Protein AF-A0A956D6Z2-F1 (afdb_monomer_lite)

Structure (mmCIF, N/CA/C/O backbone):
data_AF-A0A956D6Z2-F1
#
_entry.id   AF-A0A956D6Z2-F1
#
loop_
_atom_site.group_PDB
_atom_site.id
_atom_site.type_symbol
_atom_site.label_atom_id
_atom_site.label_alt_id
_atom_site.label_comp_id
_atom_site.label_asym_id
_atom_site.label_entity_id
_atom_site.label_seq_id
_atom_site.pdbx_PDB_ins_code
_atom_site.Cartn_x
_atom_site.Cartn_y
_atom_site.Cartn_z
_atom_site.occupancy
_atom_site.B_iso_or_equiv
_atom_site.auth_seq_id
_atom_site.auth_comp_id
_atom_site.auth_asym_id
_atom_site.auth_atom_id
_atom_site.pdbx_PDB_model_num
ATOM 1 N N . MET A 1 1 ? 3.415 13.085 -0.247 1.00 44.84 1 MET A N 1
ATOM 2 C CA . MET A 1 1 ? 3.648 12.659 -1.651 1.00 44.84 1 MET A CA 1
ATOM 3 C C . MET A 1 1 ? 4.999 13.143 -2.211 1.00 44.84 1 MET A C 1
ATOM 5 O O . MET A 1 1 ? 5.696 12.353 -2.835 1.00 44.84 1 MET A O 1
ATOM 9 N N . HIS A 1 2 ? 5.436 14.379 -1.922 1.00 48.34 2 HIS A N 1
ATOM 10 C CA . HIS A 1 2 ? 6.654 14.988 -2.495 1.00 48.34 2 HIS A CA 1
ATOM 11 C C . HIS A 1 2 ? 8.002 14.312 -2.178 1.00 48.34 2 HIS A C 1
ATOM 13 O O . HIS A 1 2 ? 8.892 14.324 -3.023 1.00 48.34 2 HIS A O 1
ATOM 19 N N . HIS A 1 3 ? 8.179 13.680 -1.014 1.00 48.88 3 HIS A N 1
ATOM 20 C CA . HIS A 1 3 ? 9.486 13.106 -0.650 1.00 48.88 3 HIS A CA 1
ATOM 21 C C . HIS A 1 3 ? 9.868 11.857 -1.473 1.00 48.88 3 HIS A C 1
ATOM 23 O O . HIS A 1 3 ? 11.044 11.526 -1.600 1.00 48.88 3 HIS A O 1
ATOM 29 N N . ARG A 1 4 ? 8.868 11.175 -2.046 1.00 48.66 4 ARG A N 1
ATOM 30 C CA . ARG A 1 4 ? 9.009 9.880 -2.734 1.00 48.66 4 ARG A CA 1
ATOM 31 C C . ARG A 1 4 ? 9.360 10.057 -4.215 1.00 48.66 4 ARG A C 1
ATOM 33 O O . ARG A 1 4 ? 10.267 9.399 -4.709 1.00 48.66 4 ARG A O 1
ATOM 40 N N . LEU A 1 5 ? 8.726 11.032 -4.876 1.00 52.34 5 LEU A N 1
ATOM 41 C CA . LEU A 1 5 ? 9.107 11.508 -6.215 1.00 52.34 5 LEU A CA 1
ATOM 42 C C . LEU A 1 5 ? 10.533 12.062 -6.233 1.00 52.34 5 LEU A C 1
ATOM 44 O O . LEU A 1 5 ? 11.285 11.789 -7.163 1.00 52.34 5 LEU A O 1
ATOM 48 N N . ARG A 1 6 ? 10.929 12.763 -5.161 1.00 57.59 6 ARG A N 1
ATOM 49 C CA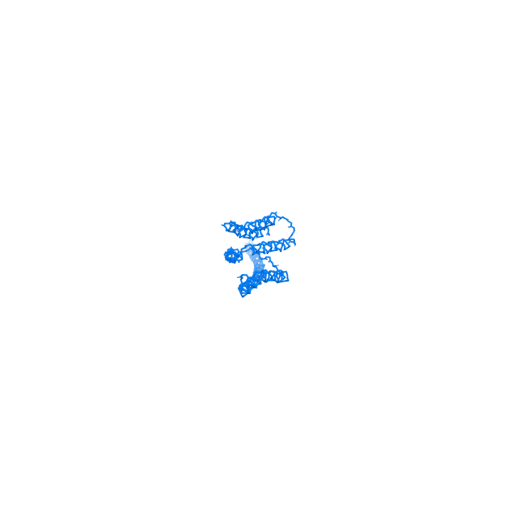 . ARG A 1 6 ? 12.301 13.248 -5.013 1.00 57.59 6 ARG A CA 1
ATOM 50 C C . ARG A 1 6 ? 13.313 12.110 -5.014 1.00 57.59 6 ARG A C 1
ATOM 52 O O . ARG A 1 6 ? 14.337 12.228 -5.659 1.00 57.59 6 ARG A O 1
ATOM 59 N N . LEU A 1 7 ? 13.035 10.998 -4.344 1.00 55.50 7 LEU A N 1
ATOM 60 C CA . LEU A 1 7 ? 14.019 9.924 -4.210 1.00 55.50 7 LEU A CA 1
ATOM 61 C C . LEU A 1 7 ? 14.237 9.158 -5.527 1.00 55.50 7 LEU A C 1
ATOM 63 O O . LEU A 1 7 ? 15.377 8.886 -5.887 1.00 55.50 7 LEU A O 1
ATOM 67 N N . VAL A 1 8 ? 13.166 8.905 -6.289 1.00 57.19 8 VAL A N 1
ATOM 68 C CA . VAL A 1 8 ? 13.264 8.320 -7.640 1.00 57.19 8 VAL A CA 1
ATOM 69 C C . VAL A 1 8 ? 14.003 9.265 -8.588 1.00 57.19 8 VAL A C 1
ATOM 71 O O . VAL A 1 8 ? 14.928 8.844 -9.281 1.00 57.19 8 VAL A O 1
ATOM 74 N N . ALA A 1 9 ? 13.658 10.552 -8.571 1.00 56.31 9 ALA A N 1
ATOM 75 C CA . ALA A 1 9 ? 14.330 11.535 -9.406 1.00 56.31 9 ALA A CA 1
ATOM 76 C C . ALA A 1 9 ? 15.811 11.708 -9.017 1.00 56.31 9 ALA A C 1
ATOM 78 O O . ALA A 1 9 ? 16.652 11.758 -9.905 1.00 56.31 9 ALA A O 1
ATOM 79 N N . TRP A 1 10 ? 16.160 11.668 -7.725 1.00 60.62 10 TRP A N 1
ATOM 80 C CA . TRP A 1 10 ? 17.554 11.644 -7.261 1.00 60.62 10 TRP A CA 1
ATOM 81 C C . TRP A 1 10 ? 18.314 10.419 -7.765 1.00 60.62 10 TRP A C 1
ATOM 83 O O . TRP A 1 10 ? 19.473 10.535 -8.143 1.00 60.62 10 TRP A O 1
ATOM 93 N N . THR A 1 11 ? 17.675 9.249 -7.807 1.00 59.09 11 THR A N 1
ATOM 94 C CA . THR A 1 11 ? 18.324 8.031 -8.310 1.00 59.09 11 THR A CA 1
ATOM 95 C C . THR A 1 11 ? 18.501 8.049 -9.827 1.00 59.09 11 THR A C 1
ATOM 97 O O . THR A 1 11 ? 19.537 7.605 -10.313 1.00 59.09 11 THR A O 1
ATOM 100 N N . MET A 1 12 ? 17.552 8.633 -10.570 1.00 57.59 12 MET A N 1
ATOM 101 C CA . MET A 1 12 ? 17.708 8.869 -12.008 1.00 57.59 12 MET A CA 1
ATOM 102 C C . MET A 1 12 ? 18.822 9.881 -12.277 1.00 57.59 12 MET A C 1
ATOM 104 O O . MET A 1 12 ? 19.711 9.580 -13.068 1.00 57.59 12 MET A O 1
ATOM 108 N N . VAL A 1 13 ? 18.829 11.012 -11.560 1.00 61.44 13 VAL A N 1
ATOM 109 C CA . VAL A 1 13 ? 19.888 12.033 -11.611 1.00 61.44 13 VAL A CA 1
ATOM 110 C C . VAL A 1 13 ? 21.248 11.418 -11.313 1.00 61.44 13 VAL A C 1
ATOM 112 O O . VAL A 1 13 ? 22.156 11.571 -12.113 1.00 61.44 13 VAL A O 1
ATOM 115 N N . ALA A 1 14 ? 21.391 10.664 -10.222 1.00 57.03 14 ALA A N 1
ATOM 116 C CA . ALA A 1 14 ? 22.660 10.038 -9.862 1.00 57.03 14 ALA A CA 1
ATOM 117 C C . ALA A 1 14 ? 23.144 9.054 -10.936 1.00 57.03 14 ALA A C 1
ATOM 119 O O . ALA A 1 14 ? 24.333 9.018 -11.242 1.00 57.03 14 ALA A O 1
ATOM 120 N N . SER A 1 15 ? 22.231 8.281 -11.536 1.00 55.09 15 SER A N 1
ATOM 121 C CA . SER A 1 15 ? 22.595 7.349 -12.603 1.00 55.09 15 SER A CA 1
ATOM 122 C C . SER A 1 15 ? 23.005 8.075 -13.887 1.00 55.09 15 SER A C 1
ATOM 124 O O . SER A 1 15 ? 24.016 7.719 -14.478 1.00 55.09 15 SER A O 1
ATOM 126 N N . LEU A 1 16 ? 22.294 9.146 -14.258 1.00 56.28 16 LEU A N 1
ATOM 127 C CA . LEU A 1 16 ? 22.587 9.944 -15.448 1.00 56.28 16 LEU A CA 1
ATOM 128 C C . LEU A 1 16 ? 23.869 10.766 -15.281 1.00 56.28 16 LEU A C 1
ATOM 130 O O . LEU A 1 16 ? 24.652 10.855 -16.220 1.00 56.28 16 LEU A O 1
ATOM 134 N N . SER A 1 17 ? 24.130 11.302 -14.086 1.00 57.03 17 SER A N 1
ATOM 135 C CA . SER A 1 17 ? 25.389 11.978 -13.755 1.00 57.03 17 SER A CA 1
ATOM 136 C C . SER A 1 17 ? 26.570 11.015 -13.815 1.00 57.03 17 SER A C 1
ATOM 138 O O . SER A 1 17 ? 27.627 11.374 -14.321 1.00 57.03 17 SER A O 1
ATOM 140 N N . PHE A 1 18 ? 26.398 9.779 -13.338 1.00 50.00 18 PHE A N 1
ATOM 141 C CA . PHE A 1 18 ? 27.435 8.755 -13.443 1.00 50.00 18 PHE A CA 1
ATOM 142 C C . PHE A 1 18 ? 27.718 8.392 -14.906 1.00 50.00 18 PHE A C 1
ATOM 144 O O . PHE A 1 18 ? 28.878 8.324 -15.305 1.00 50.00 18 PHE A O 1
ATOM 151 N N . THR A 1 19 ? 26.671 8.234 -15.724 1.00 56.53 19 THR A N 1
ATOM 152 C CA . THR A 1 19 ? 26.810 8.018 -17.170 1.00 56.53 19 THR A CA 1
ATOM 153 C C . THR A 1 19 ? 27.504 9.193 -17.860 1.00 56.53 19 THR A C 1
ATOM 155 O O . THR A 1 19 ? 28.376 8.960 -18.690 1.00 56.53 19 THR A O 1
ATOM 158 N N . ALA A 1 20 ? 27.196 10.436 -17.478 1.00 53.56 20 ALA A N 1
ATOM 159 C CA . ALA A 1 20 ? 27.839 11.631 -18.026 1.00 53.56 20 ALA A CA 1
ATOM 160 C C . ALA A 1 20 ? 29.345 11.676 -17.739 1.00 53.56 20 ALA A C 1
ATOM 162 O O . ALA A 1 20 ? 30.146 11.940 -18.635 1.00 53.56 20 ALA A O 1
ATOM 163 N N . VAL A 1 21 ? 29.734 11.389 -16.492 1.00 54.56 21 VAL A N 1
ATOM 164 C CA . VAL A 1 21 ? 31.142 11.362 -16.074 1.00 54.56 21 VAL A CA 1
ATOM 165 C C . VAL A 1 21 ? 31.890 10.239 -16.789 1.00 54.56 21 VAL A C 1
ATOM 167 O O . VAL A 1 21 ? 32.954 10.487 -17.354 1.00 54.56 21 VAL A O 1
ATOM 170 N N . ALA A 1 22 ? 31.315 9.036 -16.838 1.00 50.88 22 ALA A N 1
ATOM 171 C CA . ALA A 1 22 ? 31.911 7.906 -17.543 1.00 50.88 22 ALA A CA 1
ATOM 172 C C . ALA A 1 22 ? 32.111 8.213 -19.035 1.00 50.88 22 ALA A C 1
ATOM 174 O O . ALA A 1 22 ? 33.197 8.004 -19.565 1.00 50.88 22 ALA A O 1
ATOM 175 N N . ALA A 1 23 ? 31.118 8.810 -19.693 1.00 51.75 23 ALA A N 1
ATOM 176 C CA . ALA A 1 23 ? 31.228 9.148 -21.105 1.00 51.75 23 ALA A CA 1
ATOM 177 C C . ALA A 1 23 ? 32.265 10.260 -21.364 1.00 51.75 23 ALA A C 1
ATOM 179 O O . ALA A 1 23 ? 33.050 10.184 -22.308 1.00 51.75 23 ALA A O 1
ATOM 180 N N . SER A 1 24 ? 32.361 11.255 -20.473 1.00 58.09 24 SER A N 1
ATOM 181 C CA . SER A 1 24 ? 33.396 12.293 -20.573 1.00 58.09 24 SER A CA 1
ATOM 182 C C . SER A 1 24 ? 34.820 11.738 -20.449 1.00 58.09 24 SER A C 1
ATOM 184 O O . SER A 1 24 ? 35.726 12.237 -21.114 1.00 58.09 24 SER A O 1
ATOM 186 N N . SER A 1 25 ? 35.017 10.676 -19.657 1.00 50.59 25 SER A N 1
ATOM 187 C CA . SER A 1 25 ? 36.336 10.063 -19.470 1.00 50.59 25 SER A CA 1
ATOM 188 C C . SER A 1 25 ? 36.853 9.301 -20.691 1.00 50.59 25 SER A C 1
ATOM 190 O O . SER A 1 25 ? 38.056 9.075 -20.784 1.00 50.59 25 SER A O 1
ATOM 192 N N . VAL A 1 26 ? 35.979 8.975 -21.650 1.00 50.62 26 VAL A N 1
ATOM 193 C CA . VAL A 1 26 ? 36.344 8.286 -22.900 1.00 50.62 26 VAL A CA 1
ATOM 194 C C . VAL A 1 26 ? 36.320 9.234 -24.114 1.00 50.62 26 VAL A C 1
ATOM 196 O O . VAL A 1 26 ? 36.357 8.814 -25.265 1.00 50.62 26 VAL A O 1
ATOM 199 N N . GLY A 1 27 ? 36.277 10.553 -23.873 1.00 58.50 27 GLY A N 1
ATOM 200 C CA . GLY A 1 27 ? 36.306 11.574 -24.932 1.00 58.50 27 GLY A CA 1
ATOM 201 C C . GLY A 1 27 ? 34.968 11.788 -25.652 1.00 58.50 27 GLY A C 1
ATOM 202 O O . GLY A 1 27 ? 34.912 12.469 -26.675 1.00 58.50 27 GLY A O 1
ATOM 203 N N . ALA A 1 28 ? 33.873 11.253 -25.108 1.00 62.72 28 ALA A N 1
ATOM 204 C CA . ALA A 1 28 ? 32.529 11.288 -25.680 1.00 62.72 28 ALA A CA 1
ATOM 205 C C . ALA A 1 28 ? 31.785 12.601 -25.358 1.00 62.72 28 ALA A C 1
ATOM 207 O O . ALA A 1 28 ? 30.731 12.601 -24.713 1.00 62.72 28 ALA A O 1
ATOM 208 N N . TYR A 1 29 ? 32.356 13.752 -25.715 1.00 66.12 29 TYR A N 1
ATOM 209 C CA . TYR A 1 29 ? 31.921 15.046 -25.172 1.00 66.12 29 TYR A CA 1
ATOM 210 C C . TYR A 1 29 ? 30.463 15.423 -25.484 1.00 66.12 29 TYR A C 1
ATOM 212 O O . TYR A 1 29 ? 29.826 16.061 -24.638 1.00 66.12 29 TYR A O 1
ATOM 220 N N . ARG A 1 30 ? 29.884 15.028 -26.632 1.00 57.50 30 ARG A N 1
ATOM 221 C CA . ARG A 1 30 ? 28.472 15.359 -26.913 1.00 57.50 30 ARG A CA 1
ATOM 222 C C . ARG A 1 30 ? 27.524 14.449 -26.145 1.00 57.50 30 ARG A C 1
ATOM 224 O O . ARG A 1 30 ? 26.479 14.913 -25.694 1.00 57.50 30 ARG A O 1
ATOM 231 N N . THR A 1 31 ? 27.911 13.200 -25.908 1.00 59.31 31 THR A N 1
ATOM 232 C CA . THR A 1 31 ? 27.166 12.280 -25.035 1.00 59.31 31 THR A CA 1
ATOM 233 C C . THR A 1 31 ? 27.138 12.789 -23.590 1.00 59.31 31 THR A C 1
ATOM 235 O O . THR A 1 31 ? 26.065 12.868 -22.989 1.00 59.31 31 THR A O 1
ATOM 238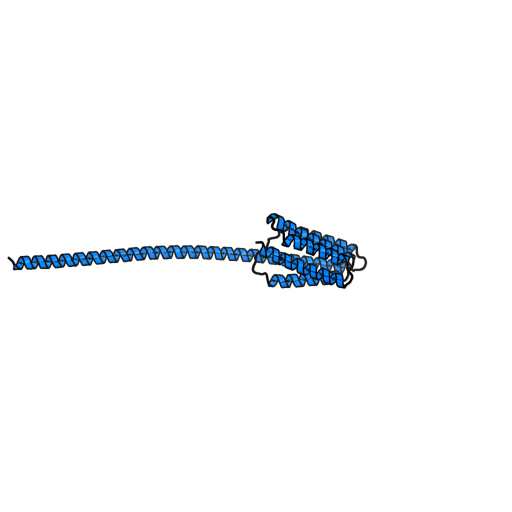 N N . ALA A 1 32 ? 28.281 13.268 -23.081 1.00 56.94 32 ALA A N 1
ATOM 239 C CA . ALA A 1 32 ? 28.404 13.866 -21.758 1.00 56.94 32 ALA A CA 1
ATOM 240 C C . ALA A 1 32 ? 27.518 15.116 -21.639 1.00 56.94 32 ALA A C 1
ATOM 242 O O . ALA A 1 32 ? 26.752 15.237 -20.679 1.00 56.94 32 ALA A O 1
ATOM 243 N N . ALA A 1 33 ? 27.531 15.992 -22.650 1.00 63.81 33 ALA A N 1
ATOM 244 C CA . ALA A 1 33 ? 26.664 17.168 -22.711 1.00 63.81 33 ALA A CA 1
ATOM 245 C C . ALA A 1 33 ? 25.168 16.798 -22.744 1.00 63.81 33 ALA A C 1
ATOM 247 O O . ALA A 1 33 ? 24.371 17.389 -22.015 1.00 63.81 33 ALA A O 1
ATOM 248 N N . ALA A 1 34 ? 24.776 15.783 -23.521 1.00 61.69 34 ALA A N 1
ATOM 249 C CA . ALA A 1 34 ? 23.388 15.330 -23.600 1.00 61.69 34 ALA A CA 1
ATOM 250 C C . ALA A 1 34 ? 22.900 14.718 -22.275 1.00 61.69 34 ALA A C 1
ATOM 252 O O . ALA A 1 34 ? 21.804 15.033 -21.805 1.00 61.69 34 ALA A O 1
ATOM 253 N N . THR A 1 35 ? 23.734 13.909 -21.617 1.00 61.47 35 THR A N 1
ATOM 254 C CA . THR A 1 35 ? 23.434 13.386 -20.276 1.00 61.47 35 THR A CA 1
ATOM 255 C C . THR A 1 35 ? 23.406 14.479 -19.209 1.00 61.47 35 THR A C 1
ATOM 257 O O . THR A 1 35 ? 22.526 14.450 -18.353 1.00 61.47 35 THR A O 1
ATOM 260 N N . ALA A 1 36 ? 24.277 15.491 -19.282 1.00 64.56 36 ALA A N 1
ATOM 261 C CA . ALA A 1 36 ? 24.241 16.643 -18.382 1.00 64.56 36 ALA A CA 1
ATOM 262 C C . ALA A 1 36 ? 22.949 17.461 -18.558 1.00 64.56 36 ALA A C 1
ATOM 264 O O . ALA A 1 36 ? 22.315 17.831 -17.570 1.00 64.56 36 ALA A O 1
ATOM 265 N N . CYS A 1 37 ? 22.488 17.665 -19.796 1.00 64.75 37 CYS A N 1
ATOM 266 C CA . CYS A 1 37 ? 21.191 18.285 -20.077 1.00 64.75 37 CYS A CA 1
ATOM 267 C C . CYS A 1 37 ? 20.018 17.456 -19.527 1.00 64.75 37 CYS A C 1
ATOM 269 O O . CYS A 1 37 ? 19.100 18.017 -18.927 1.00 64.75 37 CYS A O 1
ATOM 271 N N . ALA A 1 38 ? 20.060 16.126 -19.662 1.00 61.50 38 ALA A N 1
ATOM 272 C CA . ALA A 1 38 ? 19.053 15.235 -19.082 1.00 61.50 38 ALA A CA 1
ATOM 273 C C . ALA A 1 38 ? 19.051 15.284 -17.541 1.00 61.50 38 ALA A C 1
ATOM 275 O O . ALA A 1 38 ? 17.983 15.304 -16.928 1.00 61.50 38 ALA A O 1
ATOM 276 N N . VAL A 1 39 ? 20.226 15.375 -16.908 1.00 65.62 39 VAL A N 1
ATOM 277 C CA . VAL A 1 39 ? 20.370 15.589 -15.458 1.00 65.62 39 VAL A CA 1
ATOM 278 C C . VAL A 1 39 ? 19.775 16.930 -15.038 1.00 65.62 39 VAL A C 1
ATOM 280 O O . VAL A 1 39 ? 19.008 16.978 -14.079 1.00 65.62 39 VAL A O 1
ATOM 283 N N . LEU A 1 40 ? 20.074 18.014 -15.755 1.00 67.06 40 LEU A N 1
ATOM 284 C CA . LEU A 1 40 ? 19.534 19.341 -15.453 1.00 67.06 40 LEU A CA 1
ATOM 285 C C . LEU A 1 40 ? 18.004 19.369 -15.587 1.00 67.06 40 LEU A C 1
ATOM 287 O O . LEU A 1 40 ? 17.327 19.880 -14.696 1.00 67.06 40 LEU A O 1
ATOM 291 N N . ALA A 1 41 ? 17.447 18.740 -16.625 1.00 63.78 41 ALA A N 1
ATOM 292 C CA . ALA A 1 41 ? 16.001 18.575 -16.791 1.00 63.78 41 ALA A CA 1
ATOM 293 C C . ALA A 1 41 ? 15.368 17.695 -15.693 1.00 63.78 41 ALA A C 1
ATOM 295 O O . ALA A 1 41 ? 14.242 17.928 -15.255 1.00 63.78 41 ALA A O 1
ATOM 296 N N . ALA A 1 42 ? 16.092 16.694 -15.195 1.00 62.19 42 ALA A N 1
ATOM 297 C CA . ALA A 1 42 ? 15.641 15.891 -14.065 1.00 62.19 42 ALA A CA 1
ATOM 298 C C . ALA A 1 42 ? 15.668 16.682 -12.742 1.00 62.19 42 ALA A C 1
ATOM 300 O O . ALA A 1 42 ? 14.757 16.563 -11.916 1.00 62.19 42 ALA A O 1
ATOM 301 N N . CYS A 1 43 ? 16.671 17.545 -12.563 1.00 67.44 43 CYS A N 1
ATOM 302 C CA . CYS A 1 43 ? 16.798 18.457 -11.429 1.00 67.44 43 CYS A CA 1
ATOM 303 C C . CYS A 1 43 ? 15.705 19.538 -11.415 1.00 67.44 43 CYS A C 1
ATOM 305 O O . CYS A 1 43 ? 15.193 19.861 -10.342 1.00 67.44 43 CYS A O 1
ATOM 307 N N . THR A 1 44 ? 15.265 20.054 -12.569 1.00 69.38 44 THR A N 1
ATOM 308 C CA . THR A 1 44 ? 14.116 20.980 -12.607 1.00 69.38 44 THR A CA 1
ATOM 309 C C . THR A 1 44 ? 12.828 20.284 -12.159 1.00 69.38 44 THR A C 1
ATOM 311 O O . THR A 1 44 ? 12.066 20.854 -11.375 1.00 69.38 44 THR A O 1
ATOM 314 N N . GLY A 1 45 ? 12.635 19.012 -12.526 1.00 61.91 45 GLY A N 1
ATOM 315 C CA . GLY A 1 45 ? 11.534 18.180 -12.026 1.00 61.91 45 GLY A CA 1
ATOM 316 C C . GLY A 1 45 ? 11.576 17.912 -10.511 1.00 61.91 45 GLY A C 1
ATOM 317 O O . GLY A 1 45 ? 10.527 17.811 -9.875 1.00 61.91 45 GLY A O 1
ATOM 318 N N . LEU A 1 46 ? 12.768 17.848 -9.908 1.00 60.94 46 LEU A N 1
ATOM 319 C CA . LEU A 1 46 ? 12.979 17.686 -8.457 1.00 60.94 46 LEU A CA 1
ATOM 320 C C . LEU A 1 46 ? 12.568 18.915 -7.632 1.00 60.94 46 LEU A C 1
ATOM 322 O O . LEU A 1 46 ? 12.129 18.783 -6.479 1.00 60.94 46 LEU A O 1
ATOM 326 N N . VAL A 1 47 ? 12.734 20.101 -8.216 1.00 69.88 47 VAL A N 1
ATOM 327 C CA . VAL A 1 47 ? 12.412 21.395 -7.595 1.00 69.88 47 VAL A CA 1
ATOM 328 C C . VAL A 1 47 ? 10.949 21.788 -7.852 1.00 69.88 47 VAL A C 1
ATOM 330 O O . VAL A 1 47 ? 10.365 22.549 -7.078 1.00 69.88 47 VAL A O 1
ATOM 333 N N . TRP A 1 48 ? 10.316 21.209 -8.876 1.00 66.06 48 TRP A N 1
ATOM 334 C CA . TRP A 1 48 ? 8.947 21.516 -9.284 1.00 66.06 48 TRP A CA 1
ATOM 335 C C . TRP A 1 48 ? 7.893 21.138 -8.218 1.00 66.06 48 TRP A C 1
ATOM 337 O O . TRP A 1 48 ? 7.777 19.988 -7.792 1.00 66.06 48 TRP A O 1
ATOM 347 N N . ARG A 1 49 ? 7.068 22.116 -7.809 1.00 70.25 49 ARG A N 1
ATOM 348 C CA . ARG A 1 49 ? 5.965 21.974 -6.825 1.00 70.25 49 ARG A CA 1
ATOM 349 C C . ARG A 1 49 ? 4.554 22.012 -7.443 1.00 70.25 49 ARG A C 1
ATOM 351 O O . ARG A 1 49 ? 3.582 22.269 -6.744 1.00 70.25 49 ARG A O 1
ATOM 358 N N . GLY A 1 50 ? 4.420 21.798 -8.748 1.00 68.19 50 GLY A N 1
ATOM 359 C CA . GLY A 1 50 ? 3.123 21.844 -9.433 1.00 68.19 50 GLY A CA 1
ATOM 360 C C . GLY A 1 50 ? 2.195 20.637 -9.186 1.00 68.19 50 GLY A C 1
ATOM 361 O O . GLY A 1 50 ? 2.579 19.667 -8.529 1.00 68.19 50 GLY A O 1
ATOM 362 N N . PRO A 1 51 ? 0.962 20.689 -9.730 1.00 68.75 51 PRO A N 1
ATOM 363 C CA . PRO A 1 51 ? -0.105 19.724 -9.455 1.00 68.75 51 PRO A CA 1
ATOM 364 C C . PRO A 1 51 ? 0.212 18.294 -9.948 1.00 68.75 51 PRO A C 1
ATOM 366 O O . PRO A 1 51 ? 0.864 18.127 -10.984 1.00 68.75 51 PRO A O 1
ATOM 369 N N . PRO A 1 52 ? -0.295 17.247 -9.260 1.00 58.19 52 PRO A N 1
ATOM 370 C CA . PRO A 1 52 ? 0.086 15.843 -9.470 1.00 58.19 52 PRO A CA 1
ATOM 371 C C . PRO A 1 52 ? -0.208 15.304 -10.879 1.00 58.19 52 PRO A C 1
ATOM 373 O O . PRO A 1 52 ? 0.518 14.432 -11.351 1.00 58.19 52 PRO A O 1
ATOM 376 N N . GLY A 1 53 ? -1.193 15.860 -11.594 1.00 58.19 53 GLY A N 1
ATOM 377 C CA . GLY A 1 53 ? -1.486 15.480 -12.984 1.00 58.19 53 GLY A CA 1
ATOM 378 C C . GLY A 1 53 ? -0.348 15.785 -13.969 1.00 58.19 53 GLY A C 1
ATOM 379 O O . GLY A 1 53 ? -0.201 15.097 -14.974 1.00 58.19 53 GLY A O 1
ATOM 380 N N . ARG A 1 54 ? 0.521 16.761 -13.664 1.00 64.75 54 ARG A N 1
ATOM 381 C CA . ARG A 1 54 ? 1.683 17.104 -14.507 1.00 64.75 54 ARG A CA 1
ATOM 382 C C . ARG A 1 54 ? 2.932 16.277 -14.185 1.00 64.75 54 ARG A C 1
ATOM 384 O O . ARG A 1 54 ? 3.879 16.298 -14.968 1.00 64.75 54 ARG A O 1
ATOM 391 N N . ALA A 1 55 ? 2.928 15.515 -13.086 1.00 57.78 55 ALA A N 1
ATOM 392 C CA . ALA A 1 55 ? 4.055 14.668 -12.697 1.00 57.78 55 ALA A CA 1
ATOM 393 C C . ALA A 1 55 ? 4.263 13.504 -13.679 1.00 57.78 55 ALA A C 1
ATOM 395 O O . ALA A 1 55 ? 5.399 13.184 -14.013 1.00 57.78 55 ALA A O 1
ATOM 396 N N . ALA A 1 56 ? 3.179 12.921 -14.202 1.00 56.47 56 ALA A N 1
ATOM 397 C CA . ALA A 1 56 ? 3.258 11.891 -15.237 1.00 56.47 56 ALA A CA 1
ATOM 398 C C . ALA A 1 56 ? 3.880 12.436 -16.535 1.00 56.47 56 ALA A C 1
ATOM 400 O O . ALA A 1 56 ? 4.764 11.801 -17.104 1.00 56.47 56 ALA A O 1
ATOM 401 N N . ALA A 1 57 ? 3.485 13.645 -16.950 1.00 61.50 57 ALA A N 1
ATOM 402 C CA . ALA A 1 57 ? 4.066 14.321 -18.109 1.00 61.50 57 ALA A CA 1
ATOM 403 C C . ALA A 1 57 ? 5.554 14.650 -17.900 1.00 61.50 57 ALA A C 1
ATOM 405 O O . ALA A 1 57 ? 6.351 14.479 -18.815 1.00 61.50 57 ALA A O 1
ATOM 406 N N . HIS A 1 58 ? 5.949 15.053 -16.687 1.00 61.66 58 HIS A N 1
ATOM 407 C CA . HIS A 1 58 ? 7.357 15.283 -16.350 1.00 61.66 58 HIS A CA 1
ATOM 408 C C . HIS A 1 58 ? 8.180 13.998 -16.391 1.00 61.66 58 HIS A C 1
ATOM 410 O O . HIS A 1 58 ? 9.261 14.003 -16.962 1.00 61.66 58 HIS A O 1
ATOM 416 N N . VAL A 1 59 ? 7.673 12.892 -15.839 1.00 60.81 59 VAL A N 1
ATOM 417 C CA . VAL A 1 59 ? 8.353 11.589 -15.908 1.00 60.81 59 VAL A CA 1
ATOM 418 C C . VAL A 1 59 ? 8.477 11.119 -17.359 1.00 60.81 59 VAL A C 1
ATOM 420 O O . VAL A 1 59 ? 9.541 10.649 -17.749 1.00 60.81 59 VAL A O 1
ATOM 423 N N . ALA A 1 60 ? 7.436 11.296 -18.177 1.00 60.34 60 ALA A N 1
ATOM 424 C CA . ALA A 1 60 ? 7.486 10.987 -19.606 1.00 60.34 60 ALA A CA 1
ATOM 425 C C . ALA A 1 60 ? 8.517 11.851 -20.354 1.00 60.34 60 ALA A C 1
ATOM 427 O O . ALA A 1 60 ? 9.294 11.324 -21.147 1.00 60.34 60 ALA A O 1
ATOM 428 N N . PHE A 1 61 ? 8.580 13.152 -20.058 1.00 66.12 61 PHE A N 1
ATOM 429 C CA . PHE A 1 61 ? 9.583 14.060 -20.618 1.00 66.12 61 PHE A CA 1
ATOM 430 C C . PHE A 1 61 ? 11.009 13.666 -20.211 1.00 66.12 61 PHE A C 1
ATOM 432 O O . PHE A 1 61 ? 11.911 13.664 -21.040 1.00 66.12 61 PHE A O 1
ATOM 439 N N . LEU A 1 62 ? 11.204 13.262 -18.955 1.00 61.75 62 LEU A N 1
ATOM 440 C CA . LEU A 1 62 ? 12.478 12.763 -18.435 1.00 61.75 62 LEU A CA 1
ATOM 441 C C . LEU A 1 62 ? 12.928 11.510 -19.196 1.00 61.75 62 LEU A C 1
ATOM 443 O O . LEU A 1 62 ? 14.076 11.420 -19.610 1.00 61.75 62 LEU A O 1
ATOM 447 N N . TRP A 1 63 ? 12.012 10.574 -19.450 1.00 62.38 63 TRP A N 1
ATOM 448 C CA . TRP A 1 63 ? 12.290 9.390 -20.266 1.00 62.38 63 TRP A CA 1
ATOM 449 C C . TRP A 1 63 ? 12.605 9.727 -21.725 1.00 62.38 63 TRP A C 1
ATOM 451 O O . TRP A 1 63 ? 13.520 9.132 -22.288 1.00 62.38 63 TRP A O 1
ATOM 461 N N . LEU A 1 64 ? 11.910 10.700 -22.322 1.00 61.53 64 LEU A N 1
ATOM 462 C CA . LEU A 1 64 ? 12.226 11.204 -23.663 1.00 61.53 64 LEU A CA 1
ATOM 463 C C . LEU A 1 64 ? 13.608 11.865 -23.716 1.00 61.53 64 LEU A C 1
ATOM 465 O O . LEU A 1 64 ? 14.355 11.630 -24.660 1.00 61.53 64 LEU A O 1
ATOM 469 N N . ALA A 1 65 ? 13.977 12.639 -22.694 1.00 60.62 65 ALA A N 1
ATOM 470 C CA . ALA A 1 65 ? 15.293 13.262 -22.590 1.00 60.62 65 ALA A CA 1
ATOM 471 C C . ALA A 1 65 ? 16.408 12.216 -22.442 1.00 60.62 65 ALA A C 1
ATOM 473 O O . ALA A 1 65 ? 17.446 12.330 -23.088 1.00 60.62 65 ALA A O 1
ATOM 474 N N . VAL A 1 66 ? 16.178 11.164 -21.647 1.00 62.91 66 VAL A N 1
ATOM 475 C CA . VAL A 1 66 ? 17.103 10.026 -21.535 1.00 62.91 66 VAL A CA 1
ATOM 476 C C . VAL A 1 66 ? 17.212 9.282 -22.864 1.00 62.91 66 VAL A C 1
ATOM 478 O O . VAL A 1 66 ? 18.322 9.014 -23.309 1.00 62.91 66 VAL A O 1
ATOM 481 N N . ALA A 1 67 ? 16.096 8.995 -23.536 1.00 60.22 67 ALA A N 1
ATOM 482 C CA . ALA A 1 67 ? 16.111 8.355 -24.849 1.00 60.22 67 ALA A CA 1
ATOM 483 C C . ALA A 1 67 ? 16.877 9.198 -25.883 1.00 60.22 67 ALA A C 1
ATOM 485 O O . ALA A 1 67 ? 17.729 8.668 -26.589 1.00 60.22 67 ALA A O 1
ATOM 486 N N . GLY A 1 68 ? 16.645 10.514 -25.917 1.00 62.88 68 GLY A N 1
ATOM 487 C CA . GLY A 1 68 ? 17.369 11.441 -26.787 1.00 62.88 68 GLY A CA 1
ATOM 488 C C . GLY A 1 68 ? 18.869 11.483 -26.490 1.00 62.88 68 GLY A C 1
ATOM 489 O O . GLY A 1 68 ? 19.675 11.397 -27.412 1.00 62.88 68 GLY A O 1
ATOM 490 N N . ALA A 1 69 ? 19.257 11.529 -25.212 1.00 59.78 69 ALA A N 1
ATOM 491 C CA . ALA A 1 69 ? 20.663 11.477 -24.815 1.00 59.78 69 ALA A CA 1
ATOM 492 C C . ALA A 1 69 ? 21.337 10.170 -25.248 1.00 59.78 69 ALA A C 1
ATOM 494 O O . ALA A 1 69 ? 22.497 10.179 -25.648 1.00 59.78 69 ALA A O 1
ATOM 495 N N . VAL A 1 70 ? 20.602 9.059 -25.226 1.00 56.31 70 VAL A N 1
ATOM 496 C CA . VAL A 1 70 ? 21.124 7.769 -25.672 1.00 56.31 70 VAL A CA 1
ATOM 497 C C . VAL A 1 70 ? 21.237 7.686 -27.196 1.00 56.31 70 VAL A C 1
ATOM 499 O O . VAL A 1 70 ? 22.229 7.157 -27.686 1.00 56.31 70 VAL A O 1
ATOM 502 N N . VAL A 1 71 ? 20.292 8.253 -27.951 1.00 59.62 71 VAL A N 1
ATOM 503 C CA . VAL A 1 71 ? 20.401 8.357 -29.419 1.00 59.62 71 VAL A CA 1
ATOM 504 C C . VAL A 1 71 ? 21.635 9.174 -29.812 1.00 59.62 71 VAL A C 1
ATOM 506 O O . VAL A 1 71 ? 22.393 8.759 -30.684 1.00 59.62 71 VAL A O 1
ATOM 509 N N . VAL A 1 72 ? 21.883 10.294 -29.123 1.00 59.38 72 VAL A N 1
ATOM 510 C CA . VAL A 1 72 ? 23.098 11.102 -29.322 1.00 59.38 72 VAL A CA 1
ATOM 511 C C . VAL A 1 72 ? 24.351 10.311 -28.939 1.00 59.38 72 VAL A C 1
ATOM 513 O O . VAL A 1 72 ? 25.346 10.369 -29.655 1.00 59.38 72 VAL A O 1
ATOM 516 N N . ALA A 1 73 ? 24.301 9.539 -27.847 1.00 54.78 73 ALA A N 1
ATOM 517 C CA . ALA A 1 73 ? 25.440 8.753 -27.383 1.00 54.78 73 ALA A CA 1
ATOM 518 C C . ALA A 1 73 ? 25.837 7.615 -28.321 1.00 54.78 73 ALA A C 1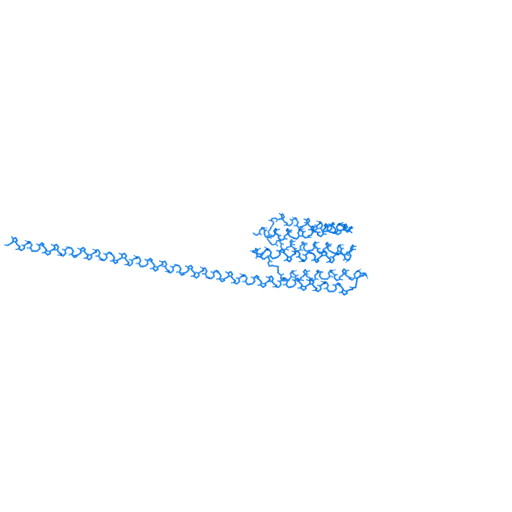
ATOM 520 O O . ALA A 1 73 ? 27.020 7.377 -28.564 1.00 54.78 73 ALA A O 1
ATOM 521 N N . PHE A 1 74 ? 24.834 6.953 -28.883 1.00 56.88 74 PHE A N 1
ATOM 522 C CA . PHE A 1 74 ? 25.014 5.872 -29.835 1.00 56.88 74 PHE A CA 1
ATOM 523 C C . PHE A 1 74 ? 25.699 6.336 -31.128 1.00 56.88 74 PHE A C 1
ATOM 525 O O . PHE A 1 74 ? 26.458 5.581 -31.727 1.00 56.88 74 PHE A O 1
ATOM 532 N N . TRP A 1 75 ? 25.469 7.588 -31.535 1.00 61.28 75 TRP A N 1
ATOM 533 C CA . TRP A 1 75 ? 26.050 8.144 -32.757 1.00 61.28 75 TRP A CA 1
ATOM 534 C C . TRP A 1 75 ? 27.545 8.472 -32.633 1.00 61.28 75 TRP A C 1
ATOM 536 O O . TRP A 1 75 ? 28.230 8.547 -33.648 1.00 61.28 75 TRP A O 1
ATOM 546 N N . GLU A 1 76 ? 28.063 8.642 -31.411 1.00 60.53 76 GLU A N 1
ATOM 547 C CA . GLU A 1 76 ? 29.484 8.939 -31.182 1.00 60.53 76 GLU A CA 1
ATOM 548 C C . GLU A 1 76 ? 30.320 7.704 -30.834 1.00 60.53 76 GLU A C 1
ATOM 550 O O . GLU A 1 76 ? 31.434 7.583 -31.336 1.00 60.53 76 GLU A O 1
ATOM 555 N N . LEU A 1 77 ? 29.810 6.787 -30.000 1.00 59.00 77 LEU A N 1
ATOM 556 C CA . LEU A 1 77 ? 30.560 5.621 -29.505 1.00 59.00 77 LEU A CA 1
ATOM 557 C C . LEU A 1 77 ? 29.664 4.368 -29.424 1.00 59.00 77 LEU A C 1
ATOM 559 O O . LEU A 1 77 ? 29.137 4.042 -28.354 1.00 59.00 77 LEU A O 1
ATOM 563 N N . PRO A 1 78 ? 29.500 3.625 -30.535 1.00 58.12 78 PRO A N 1
ATOM 564 C CA . PRO A 1 78 ? 28.574 2.490 -30.607 1.00 58.12 78 PRO A CA 1
ATOM 565 C C . PRO A 1 78 ? 28.951 1.315 -29.687 1.00 58.12 78 PRO A C 1
ATOM 567 O O . PRO A 1 78 ? 28.067 0.591 -29.231 1.00 58.12 78 PRO A O 1
ATOM 570 N N . ASN A 1 79 ? 30.236 1.146 -29.350 1.00 54.44 79 ASN A N 1
ATOM 571 C CA . ASN A 1 79 ? 30.709 -0.007 -28.571 1.00 54.44 79 ASN A CA 1
ATOM 572 C C . ASN A 1 79 ? 30.634 0.183 -27.043 1.00 54.44 79 ASN A C 1
ATOM 574 O O . ASN A 1 79 ? 30.489 -0.800 -26.323 1.00 54.44 79 ASN A O 1
ATOM 578 N N . GLU A 1 80 ? 30.668 1.416 -26.528 1.00 54.06 80 GLU A N 1
ATOM 579 C CA . GLU A 1 80 ? 30.708 1.678 -25.074 1.00 54.06 80 GLU A CA 1
ATOM 580 C C . GLU A 1 80 ? 29.343 2.032 -24.464 1.00 54.06 80 GLU A C 1
ATOM 582 O O . GLU A 1 80 ? 29.114 1.875 -23.260 1.00 54.06 80 GLU A O 1
ATOM 587 N N . ALA A 1 81 ? 28.384 2.442 -25.299 1.00 51.31 81 ALA A N 1
ATOM 588 C CA . ALA A 1 81 ? 27.026 2.776 -24.871 1.00 51.31 81 ALA A CA 1
ATOM 589 C C . ALA A 1 81 ? 26.293 1.588 -24.209 1.00 51.31 81 ALA A C 1
ATOM 591 O O . ALA A 1 81 ? 25.425 1.781 -23.350 1.00 51.31 81 ALA A O 1
ATOM 592 N N . CYS A 1 82 ? 26.660 0.354 -24.570 1.00 50.72 82 CYS A N 1
ATOM 593 C CA . CYS A 1 82 ? 26.056 -0.867 -24.037 1.00 50.72 82 CYS A CA 1
ATOM 594 C C . CYS A 1 82 ? 26.427 -1.121 -22.561 1.00 50.72 82 CYS A C 1
ATOM 596 O O . CYS A 1 82 ? 25.569 -1.518 -21.762 1.00 50.72 82 CYS A O 1
ATOM 598 N N . ASP A 1 83 ? 27.671 -0.832 -22.166 1.00 50.09 83 ASP A N 1
ATOM 599 C CA . ASP A 1 83 ? 28.162 -1.066 -20.802 1.00 50.09 83 ASP A CA 1
ATOM 600 C C . ASP A 1 83 ? 27.625 -0.036 -19.803 1.00 50.09 83 ASP A C 1
ATOM 602 O O . ASP A 1 83 ? 27.230 -0.386 -18.681 1.00 50.09 83 ASP A O 1
ATOM 606 N N . ALA A 1 84 ? 27.498 1.221 -20.236 1.00 51.47 84 ALA A N 1
ATOM 607 C CA . ALA A 1 84 ? 26.874 2.279 -19.448 1.00 51.47 84 ALA A CA 1
ATOM 608 C C . ALA A 1 84 ? 25.404 1.957 -19.113 1.00 51.47 84 ALA A C 1
ATOM 610 O O . ALA A 1 84 ? 24.961 2.130 -17.971 1.00 51.47 84 ALA A O 1
ATOM 611 N N . TRP A 1 85 ? 24.660 1.403 -20.076 1.00 52.06 85 TRP A N 1
ATOM 612 C CA . TRP A 1 85 ? 23.268 0.982 -19.887 1.00 52.06 85 TRP A CA 1
ATOM 613 C C . TRP A 1 85 ? 23.128 -0.208 -18.931 1.00 52.06 85 TRP A C 1
ATOM 615 O O . TRP A 1 85 ? 22.257 -0.223 -18.054 1.00 52.06 85 TRP A O 1
ATOM 625 N N . MET A 1 86 ? 24.020 -1.194 -19.043 1.00 47.72 86 MET A N 1
ATOM 626 C CA . MET A 1 86 ? 24.063 -2.343 -18.135 1.00 47.72 86 MET A CA 1
ATOM 627 C C . MET A 1 86 ? 24.389 -1.929 -16.691 1.00 47.72 86 MET A C 1
ATOM 629 O O . MET A 1 86 ? 23.862 -2.525 -15.745 1.00 47.72 86 MET A O 1
ATOM 633 N N . GLY A 1 87 ? 25.208 -0.891 -16.494 1.00 50.41 87 GLY A N 1
ATOM 634 C CA . GLY A 1 87 ? 25.458 -0.284 -15.182 1.00 50.41 87 GLY A CA 1
ATOM 635 C C . GLY A 1 87 ? 24.213 0.378 -14.580 1.00 50.41 87 GLY A C 1
ATOM 636 O O . GLY A 1 87 ? 23.927 0.210 -13.389 1.00 50.41 87 GLY A O 1
ATOM 637 N N . LEU A 1 88 ? 23.424 1.052 -15.418 1.00 48.12 88 LEU A N 1
ATOM 638 C CA . LEU A 1 88 ? 22.188 1.745 -15.046 1.00 48.12 88 LEU A CA 1
ATOM 639 C C . LEU A 1 88 ? 21.077 0.762 -14.633 1.00 48.12 88 LEU A C 1
ATOM 641 O O . LEU A 1 88 ? 20.400 0.952 -13.621 1.00 48.12 88 LEU A O 1
ATOM 645 N N . LEU A 1 89 ? 20.960 -0.369 -15.332 1.00 46.53 89 LEU A N 1
ATOM 646 C CA . LEU A 1 89 ? 20.034 -1.443 -14.954 1.00 46.53 89 LEU A CA 1
ATOM 647 C C . LEU A 1 89 ? 20.444 -2.133 -13.640 1.00 46.53 89 LEU A C 1
ATOM 649 O O . LEU A 1 89 ? 19.588 -2.459 -12.809 1.00 46.53 89 LEU A O 1
ATOM 653 N N . ARG A 1 90 ? 21.751 -2.320 -13.400 1.00 49.78 90 ARG A N 1
ATOM 654 C CA . ARG A 1 90 ? 22.269 -2.892 -12.141 1.00 49.78 90 ARG A CA 1
ATOM 655 C C . ARG A 1 90 ? 22.045 -1.965 -10.941 1.00 49.78 90 ARG A C 1
ATOM 657 O O . ARG A 1 90 ? 21.727 -2.456 -9.853 1.00 49.78 90 ARG A O 1
ATOM 664 N N . SER A 1 91 ? 22.179 -0.650 -11.115 1.00 46.06 91 SER A N 1
ATOM 665 C CA . SER A 1 91 ? 21.949 0.333 -10.048 1.00 46.06 91 SER A CA 1
ATOM 666 C C . SER A 1 91 ? 20.457 0.513 -9.749 1.00 46.06 91 SER A C 1
ATOM 668 O O . SER A 1 91 ? 20.072 0.486 -8.578 1.00 46.06 91 SER A O 1
ATOM 670 N N . ALA A 1 92 ? 19.598 0.532 -10.775 1.00 45.94 92 ALA A N 1
ATOM 671 C CA . ALA A 1 92 ? 18.143 0.526 -10.613 1.00 45.94 92 ALA A CA 1
ATOM 672 C C . ALA A 1 92 ? 17.652 -0.702 -9.817 1.00 45.94 92 ALA A C 1
ATOM 674 O O . ALA A 1 92 ? 16.810 -0.577 -8.923 1.00 45.94 92 ALA A O 1
ATOM 675 N N . ARG A 1 93 ? 18.245 -1.884 -10.052 1.00 46.97 93 ARG A N 1
ATOM 676 C CA . ARG A 1 93 ? 17.930 -3.119 -9.309 1.00 46.97 93 ARG A CA 1
ATOM 677 C C . ARG A 1 93 ? 18.368 -3.064 -7.836 1.00 46.97 93 ARG A C 1
ATOM 679 O O . ARG A 1 93 ? 17.658 -3.584 -6.976 1.00 46.97 93 ARG A O 1
ATOM 686 N N . ARG A 1 94 ? 19.497 -2.409 -7.522 1.00 49.06 94 ARG A N 1
ATOM 687 C CA . ARG A 1 94 ? 19.987 -2.210 -6.138 1.00 49.06 94 ARG A CA 1
ATOM 688 C C . ARG A 1 94 ? 19.197 -1.158 -5.364 1.00 49.06 94 ARG A C 1
ATOM 690 O O . ARG A 1 94 ? 18.982 -1.312 -4.167 1.00 49.06 94 ARG A O 1
ATOM 697 N N . VAL A 1 95 ? 18.751 -0.098 -6.026 1.00 43.72 95 VAL A N 1
ATOM 698 C CA . VAL A 1 95 ? 17.948 0.958 -5.395 1.00 43.72 95 VAL A CA 1
ATOM 699 C C . VAL A 1 95 ? 16.524 0.468 -5.119 1.00 43.72 95 VAL A C 1
ATOM 701 O O . VAL A 1 95 ? 15.978 0.743 -4.046 1.00 43.72 95 VAL A O 1
ATOM 704 N N . GLY A 1 96 ? 15.954 -0.333 -6.027 1.00 43.16 96 GLY A N 1
ATOM 705 C CA . GLY A 1 96 ? 14.625 -0.928 -5.865 1.00 43.16 96 GLY A CA 1
ATOM 706 C C . GLY A 1 96 ? 14.499 -1.899 -4.683 1.00 43.16 96 GLY A C 1
ATOM 707 O O . GLY A 1 96 ? 13.406 -2.066 -4.146 1.00 43.16 96 GLY A O 1
ATOM 708 N N . SER A 1 97 ? 15.597 -2.506 -4.210 1.00 46.81 97 SER A N 1
ATOM 709 C CA . SER A 1 97 ? 15.556 -3.360 -3.013 1.00 46.81 97 SER A CA 1
ATOM 710 C C . SER A 1 97 ? 15.490 -2.559 -1.705 1.00 46.81 97 SER A C 1
ATOM 712 O O . SER A 1 97 ? 14.902 -3.042 -0.738 1.00 46.81 97 SER A O 1
ATOM 714 N N . ARG A 1 98 ? 16.014 -1.321 -1.686 1.00 46.31 98 ARG A N 1
ATOM 715 C CA . ARG A 1 98 ? 16.039 -0.431 -0.508 1.00 46.31 98 ARG A CA 1
ATOM 716 C C . ARG A 1 98 ? 14.792 0.444 -0.344 1.00 46.31 98 ARG A C 1
ATOM 718 O O . ARG A 1 98 ? 14.543 0.934 0.749 1.00 46.31 98 ARG A O 1
ATOM 725 N N . THR A 1 99 ? 13.984 0.623 -1.388 1.00 47.25 99 THR A N 1
ATOM 726 C CA . THR A 1 99 ? 12.825 1.546 -1.405 1.00 47.25 99 THR A CA 1
ATOM 727 C C . THR A 1 99 ? 11.455 0.857 -1.307 1.00 47.25 99 THR A C 1
ATOM 729 O O . THR A 1 99 ? 10.432 1.432 -1.673 1.00 47.25 99 THR A O 1
ATOM 732 N N . ARG A 1 100 ? 11.396 -0.363 -0.749 1.00 46.66 100 ARG A N 1
ATOM 733 C CA . ARG A 1 100 ? 10.174 -1.195 -0.630 1.00 46.66 100 ARG A CA 1
ATOM 734 C C . ARG A 1 100 ? 8.987 -0.569 0.121 1.00 46.66 100 ARG A C 1
ATOM 736 O O . ARG A 1 100 ? 7.878 -1.080 0.001 1.00 46.66 100 ARG A O 1
ATOM 743 N N . ALA A 1 101 ? 9.171 0.514 0.875 1.00 43.12 101 ALA A N 1
ATOM 744 C CA . ALA A 1 101 ? 8.148 0.985 1.811 1.00 43.12 101 ALA A CA 1
ATOM 745 C C . ALA A 1 101 ? 7.191 2.073 1.279 1.00 43.12 101 ALA A C 1
ATOM 747 O O . ALA A 1 101 ? 6.182 2.353 1.927 1.00 43.12 101 ALA A O 1
ATOM 748 N N . THR A 1 102 ? 7.448 2.739 0.145 1.00 42.91 102 THR A N 1
ATOM 749 C CA . THR A 1 102 ? 6.832 4.067 -0.056 1.00 42.91 102 THR A CA 1
ATOM 750 C C . THR A 1 102 ? 6.312 4.373 -1.475 1.00 42.91 102 THR A C 1
ATOM 752 O O . THR A 1 102 ? 6.890 5.136 -2.233 1.00 42.91 102 THR A O 1
ATOM 755 N N . SER A 1 103 ? 5.105 3.845 -1.743 1.00 43.56 103 SER A N 1
ATOM 756 C CA . SER A 1 103 ? 4.091 4.150 -2.790 1.00 43.56 103 SER A CA 1
ATOM 757 C C . SER A 1 103 ? 4.510 4.220 -4.262 1.00 43.56 103 SER A C 1
ATOM 759 O O . SER A 1 103 ? 5.123 5.183 -4.718 1.00 43.56 103 SER A O 1
ATOM 761 N N . MET A 1 104 ? 3.972 3.259 -5.009 1.00 45.84 104 MET A N 1
ATOM 762 C CA . MET A 1 104 ? 3.959 3.160 -6.463 1.00 45.84 104 MET A CA 1
ATOM 763 C C . MET A 1 104 ? 3.030 4.191 -7.109 1.00 45.84 104 MET A C 1
ATOM 765 O O . MET A 1 104 ? 1.824 4.190 -6.869 1.00 45.84 104 MET A O 1
ATOM 769 N N . VAL A 1 105 ? 3.597 5.036 -7.968 1.00 48.22 105 VAL A N 1
ATOM 770 C CA . VAL A 1 105 ? 2.852 5.730 -9.022 1.00 48.22 105 VAL A CA 1
ATOM 771 C C . VAL A 1 105 ? 2.467 4.663 -10.046 1.00 48.22 105 VAL A C 1
ATOM 773 O O . VAL A 1 105 ? 3.342 4.045 -10.649 1.00 48.22 105 VAL A O 1
ATOM 776 N N . GLN A 1 106 ? 1.173 4.385 -10.194 1.00 52.97 106 GLN A N 1
ATOM 777 C CA . GLN A 1 106 ? 0.688 3.486 -11.237 1.00 52.97 106 GLN A CA 1
ATOM 778 C C . GLN A 1 106 ? 0.809 4.208 -12.580 1.00 52.97 106 GLN A C 1
ATOM 780 O O . GLN A 1 106 ? 0.019 5.093 -12.889 1.00 52.97 106 GLN A O 1
ATOM 785 N N . LEU A 1 107 ? 1.825 3.857 -13.366 1.00 53.41 107 LEU A N 1
ATOM 786 C CA . LEU A 1 107 ? 1.852 4.210 -14.780 1.00 53.41 107 LEU A CA 1
ATOM 787 C C . LEU A 1 107 ? 0.766 3.391 -15.485 1.00 53.41 107 LEU A C 1
ATOM 789 O O . LEU A 1 107 ? 0.712 2.162 -15.348 1.00 53.41 107 LEU A O 1
ATOM 793 N N . ASP A 1 108 ? -0.113 4.074 -16.214 1.00 63.69 108 ASP A N 1
ATOM 794 C CA . ASP A 1 108 ? -1.094 3.405 -17.058 1.00 63.69 108 ASP A CA 1
ATOM 795 C C . ASP A 1 108 ? -0.390 2.510 -18.087 1.00 63.69 108 ASP A C 1
ATOM 797 O O . ASP A 1 108 ? 0.706 2.811 -18.567 1.00 63.69 108 ASP A O 1
ATOM 801 N N . LEU A 1 109 ? -1.027 1.391 -18.444 1.00 73.56 109 LEU A N 1
ATOM 802 C CA . LEU A 1 109 ? -0.436 0.420 -19.377 1.00 73.56 109 LEU A CA 1
ATOM 803 C C . LEU A 1 109 ? -0.168 1.052 -20.749 1.00 73.56 109 LEU A C 1
ATOM 805 O O . LEU A 1 109 ? 0.832 0.738 -21.383 1.00 73.56 109 LEU A O 1
ATOM 809 N N . ARG A 1 110 ? -1.058 1.948 -21.190 1.00 71.56 110 ARG A N 1
ATOM 810 C CA . ARG A 1 110 ? -0.999 2.603 -22.502 1.00 71.56 110 ARG A CA 1
ATOM 811 C C . ARG A 1 110 ? 0.253 3.478 -22.682 1.00 71.56 110 ARG A C 1
ATOM 813 O O . ARG A 1 110 ? 0.998 3.205 -23.618 1.00 71.56 110 ARG A O 1
ATOM 820 N N . PRO A 1 111 ? 0.545 4.471 -21.816 1.00 69.88 111 PRO A N 1
ATOM 821 C CA . PRO A 1 111 ? 1.760 5.274 -21.941 1.00 69.88 111 PRO A CA 1
ATOM 822 C C . PRO A 1 111 ? 3.029 4.445 -21.731 1.00 69.88 111 PRO A C 1
ATOM 824 O O . PRO A 1 111 ? 4.015 4.688 -22.414 1.00 69.88 111 PRO A O 1
ATOM 827 N N . PHE A 1 112 ? 3.010 3.433 -20.853 1.00 71.81 112 PHE A N 1
ATOM 828 C CA . PHE A 1 112 ? 4.156 2.535 -20.701 1.00 71.81 112 PHE A CA 1
ATOM 829 C C . PHE A 1 112 ? 4.438 1.755 -21.993 1.00 71.81 112 PHE A C 1
ATOM 831 O O . PHE A 1 112 ? 5.564 1.770 -22.483 1.00 71.81 112 PHE A O 1
ATOM 838 N N . ALA A 1 113 ? 3.414 1.132 -22.581 1.00 72.38 113 ALA A N 1
ATOM 839 C CA . ALA A 1 113 ? 3.542 0.405 -23.841 1.00 72.38 113 ALA A CA 1
ATOM 840 C C . ALA A 1 113 ? 3.985 1.323 -24.990 1.00 72.38 113 ALA A C 1
ATOM 842 O O . ALA A 1 113 ? 4.842 0.930 -25.775 1.00 72.38 113 ALA A O 1
ATOM 843 N N . ALA A 1 114 ? 3.464 2.553 -25.052 1.00 69.56 114 ALA A N 1
ATOM 844 C CA . ALA A 1 114 ? 3.885 3.547 -26.037 1.00 69.56 114 ALA A CA 1
ATOM 845 C C . ALA A 1 114 ? 5.369 3.917 -25.880 1.00 69.56 114 ALA A C 1
ATOM 847 O O . ALA A 1 114 ? 6.100 3.907 -26.866 1.00 69.56 114 ALA A O 1
ATOM 848 N N . CYS A 1 115 ? 5.843 4.173 -24.655 1.00 68.88 115 CYS A N 1
ATOM 849 C CA . CYS A 1 115 ? 7.258 4.455 -24.399 1.00 68.88 115 CYS A CA 1
ATOM 850 C C . CYS A 1 115 ? 8.160 3.268 -24.756 1.00 68.88 115 CYS A C 1
ATOM 852 O O . CYS A 1 115 ? 9.219 3.469 -25.343 1.00 68.88 115 CYS A O 1
ATOM 854 N N . MET A 1 116 ? 7.739 2.041 -24.437 1.00 73.94 116 MET A N 1
ATOM 855 C CA . MET A 1 116 ? 8.487 0.837 -24.801 1.00 73.94 116 MET A CA 1
ATOM 856 C C . MET A 1 116 ? 8.552 0.662 -26.322 1.00 73.94 116 MET A C 1
ATOM 858 O O . MET A 1 116 ? 9.634 0.450 -26.857 1.00 73.94 116 MET A O 1
ATOM 862 N N . ALA A 1 117 ? 7.427 0.816 -27.026 1.00 73.19 117 ALA A N 1
ATOM 863 C CA . ALA A 1 117 ? 7.374 0.697 -28.480 1.00 73.19 117 ALA A CA 1
ATOM 864 C C . ALA A 1 117 ? 8.227 1.769 -29.176 1.00 73.19 117 ALA A C 1
ATOM 866 O O . ALA A 1 117 ? 9.019 1.441 -30.057 1.00 73.19 117 ALA A O 1
ATOM 867 N N . LEU A 1 118 ? 8.116 3.032 -28.748 1.00 70.69 118 LEU A N 1
ATOM 868 C CA . LEU A 1 118 ? 8.904 4.140 -29.295 1.00 70.69 118 LEU A CA 1
ATOM 869 C C . LEU A 1 118 ? 10.397 3.980 -28.993 1.00 70.69 118 LEU A C 1
ATOM 871 O O . LEU A 1 118 ? 11.220 4.196 -29.878 1.00 70.69 118 LEU A O 1
ATOM 875 N N . GLY A 1 119 ? 10.750 3.559 -27.775 1.00 69.50 119 GLY A N 1
ATOM 876 C CA . GLY A 1 119 ? 12.135 3.301 -27.384 1.00 69.50 119 GLY A CA 1
ATOM 877 C C . GLY A 1 119 ? 12.764 2.165 -28.191 1.00 69.50 119 GLY A C 1
ATOM 878 O O . GLY A 1 119 ? 13.864 2.322 -28.713 1.00 69.50 119 GLY A O 1
ATOM 879 N N . SER A 1 120 ? 12.050 1.048 -28.361 1.00 71.94 120 SER A N 1
ATOM 880 C CA . SER A 1 120 ? 12.506 -0.070 -29.194 1.00 71.94 120 SER A CA 1
ATOM 881 C C . SER A 1 120 ? 12.619 0.315 -30.670 1.00 71.94 120 SER A C 1
ATOM 883 O O . SER A 1 120 ? 13.605 -0.040 -31.308 1.00 71.94 120 SER A O 1
ATOM 885 N N . ALA A 1 121 ? 11.656 1.068 -31.212 1.00 70.06 121 ALA A N 1
ATOM 886 C CA . ALA A 1 121 ? 11.695 1.530 -32.600 1.00 70.06 121 ALA A CA 1
ATOM 887 C C . ALA A 1 121 ? 12.876 2.478 -32.857 1.00 70.06 121 ALA A C 1
ATOM 889 O O . ALA A 1 121 ? 13.605 2.293 -33.830 1.00 70.06 121 ALA A O 1
ATOM 890 N N . ALA A 1 122 ? 13.110 3.442 -31.960 1.00 68.75 122 ALA A N 1
ATOM 891 C CA . ALA A 1 122 ? 14.258 4.343 -32.039 1.00 68.75 122 ALA A CA 1
ATOM 892 C C . ALA A 1 122 ? 15.588 3.575 -31.974 1.00 68.75 122 ALA A C 1
ATOM 894 O O . ALA A 1 122 ? 16.509 3.876 -32.728 1.00 68.75 122 ALA A O 1
ATOM 895 N N . TRP A 1 123 ? 15.671 2.544 -31.128 1.00 71.06 123 TRP A N 1
ATOM 896 C CA . TRP A 1 123 ? 16.864 1.704 -31.016 1.00 71.06 123 TRP A CA 1
ATOM 897 C C . TRP A 1 123 ? 17.141 0.884 -32.275 1.00 71.06 123 TRP A C 1
ATOM 899 O O . TRP A 1 123 ? 18.279 0.797 -32.726 1.00 71.06 123 TRP A O 1
ATOM 909 N N . MET A 1 124 ? 16.098 0.296 -32.863 1.00 71.88 124 MET A N 1
ATOM 910 C CA . MET A 1 124 ? 16.217 -0.459 -34.111 1.00 71.88 124 MET A CA 1
ATOM 911 C C . MET A 1 124 ? 16.621 0.449 -35.276 1.00 71.88 124 MET A C 1
ATOM 913 O O . MET A 1 124 ? 17.465 0.063 -36.080 1.00 71.88 124 MET A O 1
ATOM 917 N N . ALA A 1 125 ? 16.071 1.667 -35.342 1.00 71.25 125 ALA A N 1
ATOM 918 C CA . ALA A 1 125 ? 16.462 2.662 -36.338 1.00 71.25 125 ALA A CA 1
ATOM 919 C C . ALA A 1 125 ? 17.931 3.087 -36.178 1.00 71.25 125 ALA A C 1
ATOM 921 O O . ALA A 1 125 ? 18.643 3.206 -37.172 1.00 71.25 125 ALA A O 1
ATOM 922 N N . ALA A 1 126 ? 18.400 3.255 -34.937 1.00 67.81 126 ALA A N 1
ATOM 923 C CA . ALA A 1 126 ? 19.797 3.563 -34.650 1.00 67.81 126 ALA A CA 1
ATOM 924 C C . ALA A 1 126 ? 20.728 2.416 -35.078 1.00 67.81 126 ALA A C 1
ATOM 926 O O . ALA A 1 126 ? 21.696 2.655 -35.793 1.00 67.81 126 ALA A O 1
ATOM 927 N N . GLY A 1 127 ? 20.392 1.170 -34.727 1.00 66.94 127 GLY A N 1
ATOM 928 C CA . GLY A 1 127 ? 21.169 -0.007 -35.125 1.00 66.94 127 GLY A CA 1
ATOM 929 C C . GLY A 1 127 ? 21.232 -0.216 -36.643 1.00 66.94 127 GLY A C 1
ATOM 930 O O . GLY A 1 127 ? 22.270 -0.616 -37.158 1.00 66.94 127 GLY A O 1
ATOM 931 N N . ALA A 1 128 ? 20.155 0.099 -37.372 1.00 73.38 128 ALA A N 1
ATOM 932 C CA . ALA A 1 128 ? 20.132 0.031 -38.835 1.00 73.38 128 ALA A CA 1
ATOM 933 C C . ALA A 1 128 ? 21.022 1.092 -39.508 1.00 73.38 128 ALA A C 1
ATOM 935 O O . ALA A 1 128 ? 21.460 0.890 -40.636 1.00 73.38 128 ALA A O 1
ATOM 936 N N . ALA A 1 129 ? 21.287 2.210 -38.827 1.00 73.69 129 ALA A N 1
ATOM 937 C CA . ALA A 1 129 ? 22.152 3.275 -39.327 1.00 73.69 129 ALA A CA 1
ATOM 938 C C . ALA A 1 129 ? 23.650 3.011 -39.079 1.00 73.69 129 ALA A C 1
ATOM 940 O O . ALA A 1 129 ? 24.492 3.682 -39.670 1.00 73.69 129 ALA A O 1
ATOM 941 N N . THR A 1 130 ? 23.999 2.058 -38.210 1.00 72.06 130 THR A N 1
ATOM 942 C CA . THR A 1 130 ? 25.392 1.690 -37.920 1.00 72.06 130 THR A CA 1
ATOM 943 C C . THR A 1 130 ? 25.836 0.480 -38.737 1.00 72.06 130 THR A C 1
ATOM 945 O O . THR A 1 130 ? 25.415 -0.639 -38.466 1.00 72.06 130 THR A O 1
ATOM 948 N N . GLU A 1 131 ? 26.746 0.685 -39.692 1.00 76.31 131 GLU A N 1
ATOM 949 C CA . GLU A 1 131 ? 27.284 -0.388 -40.552 1.00 76.31 131 GLU A CA 1
ATOM 950 C C . GLU A 1 131 ? 28.251 -1.342 -39.829 1.00 76.31 131 GLU A C 1
ATOM 952 O O . GLU A 1 131 ? 28.531 -2.440 -40.303 1.00 76.31 131 GLU A O 1
ATOM 957 N N . THR A 1 132 ? 28.779 -0.938 -38.674 1.00 71.75 132 THR A N 1
ATOM 958 C CA . THR A 1 132 ? 29.903 -1.613 -38.011 1.00 71.75 132 THR A CA 1
ATOM 959 C C . THR A 1 132 ? 29.501 -2.756 -37.082 1.00 71.75 132 THR A C 1
ATOM 961 O O . THR A 1 132 ? 30.343 -3.591 -36.752 1.00 71.75 132 THR A O 1
ATOM 964 N N . THR A 1 133 ? 28.236 -2.824 -36.659 1.00 64.56 133 THR A N 1
ATOM 965 C CA . THR A 1 133 ? 27.788 -3.773 -35.629 1.00 64.56 133 THR A CA 1
ATOM 966 C C . THR A 1 133 ? 26.808 -4.789 -36.224 1.00 64.56 133 THR A C 1
ATOM 968 O O . THR A 1 133 ? 25.864 -4.392 -36.908 1.00 64.56 133 THR A O 1
ATOM 971 N N . PRO A 1 134 ? 26.953 -6.103 -35.961 1.00 79.44 134 PRO A N 1
ATOM 972 C CA . PRO A 1 134 ? 26.006 -7.095 -36.459 1.00 79.44 134 PRO A CA 1
ATOM 973 C C . PRO A 1 134 ? 24.599 -6.824 -35.911 1.00 79.44 134 PRO A C 1
ATOM 975 O O . PRO A 1 134 ? 24.404 -6.770 -34.695 1.00 79.44 134 PRO A O 1
ATOM 978 N N . TRP A 1 135 ? 23.601 -6.728 -36.794 1.00 78.00 135 TRP A N 1
ATOM 979 C CA . TRP A 1 135 ? 22.195 -6.450 -36.448 1.00 78.00 135 TRP A CA 1
ATOM 980 C C . TRP A 1 135 ? 21.629 -7.370 -35.346 1.00 78.00 135 TRP A C 1
ATOM 982 O O . TRP A 1 135 ? 20.778 -6.960 -34.554 1.00 78.00 135 TRP A O 1
ATOM 992 N N . LEU A 1 136 ? 22.146 -8.600 -35.252 1.00 71.44 136 LEU A N 1
ATOM 993 C CA . LEU A 1 136 ? 21.832 -9.583 -34.213 1.00 71.44 136 LEU A CA 1
ATOM 994 C C . LEU A 1 136 ? 22.079 -9.054 -32.790 1.00 71.44 136 LEU A C 1
ATOM 996 O O . LEU A 1 136 ? 21.270 -9.308 -31.899 1.00 71.44 136 LEU A O 1
ATOM 1000 N N . VAL A 1 137 ? 23.149 -8.285 -32.565 1.00 69.25 137 VAL A N 1
ATOM 1001 C CA . VAL A 1 137 ? 23.477 -7.729 -31.239 1.00 69.25 137 VAL A CA 1
ATOM 1002 C C . VAL A 1 137 ? 22.436 -6.683 -30.819 1.00 69.25 137 VAL A C 1
ATOM 1004 O O . VAL A 1 137 ? 21.974 -6.675 -29.673 1.00 69.25 137 VAL A O 1
ATOM 1007 N N . HIS A 1 138 ? 21.982 -5.847 -31.756 1.00 68.94 138 HIS A N 1
ATOM 1008 C CA . HIS A 1 138 ? 20.911 -4.877 -31.506 1.00 68.94 138 HIS A CA 1
ATOM 1009 C C . HIS A 1 138 ? 19.571 -5.563 -31.230 1.00 68.94 138 HIS A C 1
ATOM 1011 O O . HIS A 1 138 ? 18.879 -5.201 -30.280 1.00 68.94 138 HIS A O 1
ATOM 1017 N N . ALA A 1 139 ? 19.233 -6.612 -31.982 1.00 69.25 139 ALA A N 1
ATOM 1018 C CA . ALA A 1 139 ? 18.014 -7.377 -31.736 1.00 69.25 139 ALA A CA 1
ATOM 1019 C C . ALA A 1 139 ? 18.010 -8.015 -30.333 1.00 69.25 139 ALA A C 1
ATOM 1021 O O . ALA A 1 139 ? 17.035 -7.882 -29.591 1.00 69.25 139 ALA A O 1
ATOM 1022 N N . ILE A 1 140 ? 19.117 -8.647 -29.922 1.00 63.97 140 ILE A N 1
ATOM 1023 C CA . ILE A 1 140 ? 19.235 -9.296 -28.604 1.00 63.97 140 ILE A CA 1
ATOM 1024 C C . ILE A 1 140 ? 19.128 -8.274 -27.463 1.00 63.97 140 ILE A C 1
ATOM 1026 O O . ILE A 1 140 ? 18.457 -8.533 -26.459 1.00 63.97 140 ILE A O 1
ATOM 1030 N N . THR A 1 141 ? 19.755 -7.104 -27.603 1.00 69.25 141 THR A N 1
ATOM 1031 C CA . THR A 1 141 ? 19.710 -6.045 -26.579 1.00 69.25 141 THR A CA 1
ATOM 1032 C C . THR A 1 141 ? 18.316 -5.429 -26.446 1.00 69.25 141 THR A C 1
ATOM 1034 O O . THR A 1 141 ? 17.831 -5.259 -25.323 1.00 69.25 141 THR A O 1
ATOM 1037 N N . VAL A 1 142 ? 17.612 -5.187 -27.557 1.00 73.38 142 VAL A N 1
ATOM 1038 C CA . VAL A 1 142 ? 16.213 -4.720 -27.540 1.00 73.38 142 VAL A CA 1
ATOM 1039 C C . VAL A 1 142 ? 15.302 -5.753 -26.887 1.00 73.38 142 VAL A C 1
ATOM 1041 O O . VAL A 1 142 ? 14.531 -5.412 -25.995 1.00 73.38 142 VAL A O 1
ATOM 1044 N N . VAL A 1 143 ? 15.418 -7.029 -27.259 1.00 69.81 143 VAL A N 1
ATOM 1045 C CA . VAL A 1 143 ? 14.595 -8.094 -26.665 1.00 69.81 143 VAL A CA 1
ATOM 1046 C C . VAL A 1 143 ? 14.864 -8.224 -25.163 1.00 69.81 143 VAL A C 1
ATOM 1048 O O . VAL A 1 143 ? 13.924 -8.305 -24.373 1.00 69.81 143 VAL A O 1
ATOM 1051 N N . SER A 1 144 ? 16.131 -8.177 -24.743 1.00 55.69 144 SER A N 1
ATOM 1052 C CA . SER A 1 144 ? 16.516 -8.295 -23.330 1.00 55.69 144 SER A CA 1
ATOM 1053 C C . SER A 1 144 ? 16.013 -7.119 -22.487 1.00 55.69 144 SER A C 1
ATOM 1055 O O . SER A 1 144 ? 15.506 -7.313 -21.379 1.00 55.69 144 SER A O 1
ATOM 1057 N N . THR A 1 145 ? 16.108 -5.894 -23.012 1.00 71.19 145 THR A N 1
ATOM 1058 C CA . THR A 1 145 ? 15.602 -4.690 -22.332 1.00 71.19 145 THR A CA 1
ATOM 1059 C C . THR A 1 145 ? 14.077 -4.678 -22.274 1.00 71.19 145 THR A C 1
ATOM 1061 O O . THR A 1 145 ? 13.516 -4.394 -21.213 1.00 71.19 145 THR A O 1
ATOM 1064 N N . LEU A 1 146 ? 13.397 -5.079 -23.354 1.00 72.12 146 LEU A N 1
ATOM 1065 C CA . LEU A 1 146 ? 11.941 -5.211 -23.402 1.00 72.12 146 LEU A CA 1
ATOM 1066 C C . LEU A 1 146 ? 11.438 -6.265 -22.405 1.00 72.12 146 LEU A C 1
ATOM 1068 O O . LEU A 1 146 ? 10.492 -6.010 -21.654 1.00 72.12 146 LEU A O 1
ATOM 1072 N N . ALA A 1 147 ? 12.097 -7.425 -22.344 1.00 61.12 147 ALA A N 1
ATOM 1073 C CA . ALA A 1 147 ? 11.771 -8.489 -21.401 1.00 61.12 147 ALA A CA 1
ATOM 1074 C C . ALA A 1 147 ? 11.943 -8.022 -19.949 1.00 61.12 147 ALA A C 1
ATOM 1076 O O . ALA A 1 147 ? 11.041 -8.203 -19.128 1.00 61.12 147 ALA A O 1
ATOM 1077 N N . LEU A 1 148 ? 13.054 -7.350 -19.627 1.00 65.62 148 LEU A N 1
ATOM 1078 C CA . LEU A 1 148 ? 13.312 -6.849 -18.277 1.00 65.62 148 LEU A CA 1
ATOM 1079 C C . LEU A 1 148 ? 12.334 -5.735 -17.870 1.00 65.62 148 LEU A C 1
ATOM 1081 O O . LEU A 1 148 ? 11.830 -5.730 -16.743 1.00 65.62 148 LEU A O 1
ATOM 1085 N N . ALA A 1 149 ? 12.017 -4.816 -18.782 1.00 71.81 149 ALA A N 1
ATOM 1086 C CA . ALA A 1 149 ? 11.021 -3.773 -18.556 1.00 71.81 149 ALA A CA 1
ATOM 1087 C C . ALA A 1 149 ? 9.621 -4.370 -18.332 1.00 71.81 149 ALA A C 1
ATOM 1089 O O . ALA A 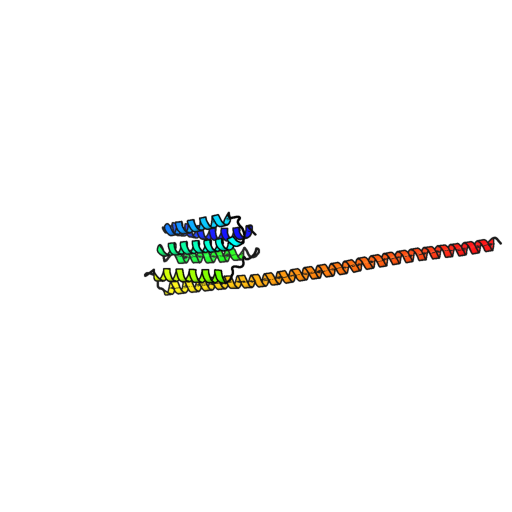1 149 ? 8.902 -3.970 -17.417 1.00 71.81 149 ALA A O 1
ATOM 1090 N N . THR A 1 150 ? 9.255 -5.395 -19.102 1.00 73.00 150 THR A N 1
ATOM 1091 C CA . THR A 1 150 ? 7.967 -6.085 -18.953 1.00 73.00 150 THR A CA 1
ATOM 1092 C C . THR A 1 150 ? 7.894 -6.848 -17.631 1.00 73.00 150 THR A C 1
ATOM 1094 O O . THR A 1 150 ? 6.898 -6.747 -16.910 1.00 73.00 150 THR A O 1
ATOM 1097 N N . LEU A 1 151 ? 8.954 -7.567 -17.252 1.00 63.12 151 LEU A N 1
ATOM 1098 C CA . LEU A 1 151 ? 9.027 -8.285 -15.976 1.00 63.12 151 LEU A CA 1
ATOM 1099 C C . LEU A 1 151 ? 8.953 -7.331 -14.779 1.00 63.12 151 LEU A C 1
ATOM 1101 O O . LEU A 1 151 ? 8.226 -7.585 -13.819 1.00 63.12 151 LEU A O 1
ATOM 1105 N N . THR A 1 152 ? 9.663 -6.204 -14.833 1.00 70.69 152 THR A N 1
ATOM 1106 C CA . THR A 1 152 ? 9.628 -5.207 -13.752 1.00 70.69 152 THR A CA 1
ATOM 1107 C C . THR A 1 152 ? 8.258 -4.540 -13.648 1.00 70.69 152 THR A C 1
ATOM 1109 O O . THR A 1 152 ? 7.726 -4.426 -12.543 1.00 70.69 152 THR A O 1
ATOM 1112 N N . PHE A 1 153 ? 7.631 -4.187 -14.773 1.00 75.12 153 PHE A N 1
ATOM 1113 C CA . PHE A 1 153 ? 6.290 -3.599 -14.796 1.00 75.12 153 PHE A CA 1
ATOM 1114 C C . PHE A 1 153 ? 5.205 -4.568 -14.297 1.00 75.12 153 PHE A C 1
ATOM 1116 O O . PHE A 1 153 ? 4.362 -4.207 -13.469 1.00 75.12 153 PHE A O 1
ATOM 1123 N N . THR A 1 154 ? 5.231 -5.823 -14.752 1.00 72.56 154 THR A N 1
ATOM 1124 C CA . THR A 1 154 ? 4.275 -6.855 -14.312 1.00 72.56 154 THR A CA 1
ATOM 1125 C C . THR A 1 154 ? 4.465 -7.209 -12.838 1.00 72.56 154 THR A C 1
ATOM 1127 O O . THR A 1 154 ? 3.477 -7.270 -12.099 1.00 72.56 154 THR A O 1
ATOM 1130 N N . GLY A 1 155 ? 5.715 -7.341 -12.380 1.00 71.12 155 GLY A N 1
ATOM 1131 C CA . GLY A 1 155 ? 6.056 -7.546 -10.973 1.00 71.12 155 GLY A CA 1
ATOM 1132 C C . GLY A 1 155 ? 5.568 -6.402 -10.085 1.00 71.12 155 GLY A C 1
ATOM 1133 O O . GLY A 1 155 ? 4.910 -6.643 -9.070 1.00 71.12 155 GLY A O 1
ATOM 1134 N N . GLN A 1 156 ? 5.785 -5.150 -10.502 1.00 75.31 156 GLN A N 1
ATOM 1135 C CA . GLN A 1 156 ? 5.262 -3.980 -9.796 1.00 75.31 156 GLN A CA 1
ATOM 1136 C C . GLN A 1 156 ? 3.732 -4.005 -9.709 1.00 75.31 156 GLN A C 1
ATOM 1138 O O . GLN A 1 156 ? 3.178 -3.836 -8.622 1.00 75.31 156 GLN A O 1
ATOM 1143 N N . ARG A 1 157 ? 3.028 -4.283 -10.814 1.00 76.25 157 ARG A N 1
ATOM 1144 C CA . ARG A 1 157 ? 1.558 -4.384 -10.817 1.00 76.25 157 ARG A CA 1
ATOM 1145 C C . ARG A 1 157 ? 1.030 -5.504 -9.928 1.00 76.25 157 ARG A C 1
ATOM 1147 O O . ARG A 1 157 ? -0.016 -5.338 -9.300 1.00 76.25 157 ARG A O 1
ATOM 1154 N N . HIS A 1 158 ? 1.692 -6.657 -9.904 1.00 74.62 158 HIS A N 1
ATOM 1155 C CA . HIS A 1 158 ? 1.307 -7.752 -9.020 1.00 74.62 158 HIS A CA 1
ATOM 1156 C C . HIS A 1 158 ? 1.467 -7.344 -7.552 1.00 74.62 158 HIS A C 1
ATOM 1158 O O . HIS A 1 158 ? 0.520 -7.460 -6.778 1.00 74.62 158 HIS A O 1
ATOM 1164 N N . TYR A 1 159 ? 2.611 -6.756 -7.202 1.00 75.00 159 TYR A N 1
ATOM 1165 C CA . TYR A 1 159 ? 2.876 -6.280 -5.849 1.00 75.00 159 TYR A CA 1
ATOM 1166 C C . TYR A 1 159 ? 1.866 -5.220 -5.380 1.00 75.00 159 TYR A C 1
ATOM 1168 O O . TYR A 1 159 ? 1.359 -5.333 -4.267 1.00 75.00 159 TYR A O 1
ATOM 1176 N N . VAL A 1 160 ? 1.493 -4.241 -6.224 1.00 77.62 160 VAL A N 1
ATOM 1177 C CA . VAL A 1 160 ? 0.440 -3.266 -5.861 1.00 77.62 160 VAL A CA 1
ATOM 1178 C C . VAL A 1 160 ? -0.867 -3.976 -5.527 1.00 77.62 160 VAL A C 1
ATOM 1180 O O . VAL A 1 160 ? -1.496 -3.655 -4.524 1.00 77.62 160 VAL A O 1
ATOM 1183 N N . ARG A 1 161 ? -1.283 -4.938 -6.359 1.00 81.12 161 ARG A N 1
ATOM 1184 C CA . ARG A 1 161 ? -2.537 -5.671 -6.144 1.00 81.12 161 ARG A CA 1
ATOM 1185 C C . ARG A 1 161 ? -2.521 -6.428 -4.819 1.00 81.12 161 ARG A C 1
ATOM 1187 O O . ARG A 1 161 ? -3.502 -6.365 -4.085 1.00 81.12 161 ARG A O 1
ATOM 1194 N N . VAL A 1 162 ? -1.412 -7.089 -4.496 1.00 81.56 162 VAL A N 1
ATOM 1195 C CA . VAL A 1 162 ? -1.239 -7.785 -3.212 1.00 81.56 162 VAL A CA 1
ATOM 1196 C C . VAL A 1 162 ? -1.294 -6.797 -2.047 1.00 81.56 162 VAL A C 1
ATOM 1198 O O . VAL A 1 162 ? -2.033 -7.022 -1.094 1.00 81.56 162 VAL A O 1
ATOM 1201 N N . LEU A 1 163 ? -0.591 -5.668 -2.144 1.00 81.31 163 LEU A N 1
ATOM 1202 C CA . LEU A 1 163 ? -0.574 -4.655 -1.091 1.00 81.31 163 LEU A CA 1
ATOM 1203 C C . LEU A 1 163 ? -1.959 -4.035 -0.852 1.00 81.31 163 LEU A C 1
ATOM 1205 O O . LEU A 1 163 ? -2.332 -3.794 0.291 1.00 81.31 163 LEU A O 1
ATOM 1209 N N . MET A 1 164 ? -2.734 -3.792 -1.913 1.00 84.69 164 MET A N 1
ATOM 1210 C CA . MET A 1 164 ? -4.103 -3.283 -1.782 1.00 84.69 164 MET A CA 1
ATOM 1211 C C . MET A 1 164 ? -5.018 -4.299 -1.095 1.00 84.69 164 MET A C 1
ATOM 1213 O O . MET A 1 164 ? -5.759 -3.917 -0.196 1.00 84.69 164 MET A O 1
ATOM 1217 N N . ARG A 1 165 ? -4.910 -5.589 -1.442 1.00 91.75 165 ARG A N 1
ATOM 1218 C CA . ARG A 1 165 ? -5.657 -6.660 -0.761 1.00 91.75 165 ARG A CA 1
ATOM 1219 C C . ARG A 1 165 ? -5.297 -6.764 0.718 1.00 91.75 165 ARG A C 1
ATOM 1221 O O . ARG A 1 165 ? -6.182 -6.938 1.547 1.00 91.75 165 ARG A O 1
ATOM 1228 N N . LEU A 1 166 ? -4.012 -6.632 1.051 1.00 89.88 166 LEU A N 1
ATOM 1229 C CA . LEU A 1 166 ? -3.558 -6.633 2.442 1.00 89.88 166 LEU A CA 1
ATOM 1230 C C . LEU A 1 166 ? -4.136 -5.448 3.217 1.00 89.88 166 LEU A C 1
ATOM 1232 O O . LEU A 1 166 ? -4.688 -5.649 4.289 1.00 89.88 166 LEU A O 1
ATOM 1236 N N . ARG A 1 167 ? -4.102 -4.239 2.646 1.00 90.44 167 ARG A N 1
ATOM 1237 C CA . ARG A 1 167 ? -4.694 -3.050 3.279 1.00 90.44 167 ARG A CA 1
ATOM 1238 C C . ARG A 1 167 ? -6.197 -3.164 3.470 1.00 90.44 167 ARG A C 1
ATOM 1240 O O . ARG A 1 167 ? -6.714 -2.734 4.492 1.00 90.44 167 ARG A O 1
ATOM 1247 N N . GLU A 1 168 ? -6.902 -3.722 2.491 1.00 94.69 168 GLU A N 1
ATOM 1248 C CA . GLU A 1 168 ? -8.337 -3.963 2.617 1.00 94.69 168 GLU A CA 1
ATOM 1249 C C . GLU A 1 168 ? -8.625 -4.987 3.723 1.00 94.69 168 GLU A C 1
ATOM 1251 O O . GLU A 1 168 ? -9.527 -4.779 4.530 1.00 94.69 168 GLU A O 1
ATOM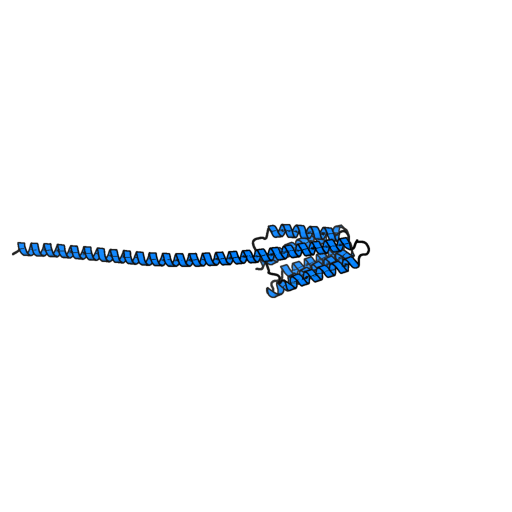 1256 N N . SER A 1 169 ? -7.815 -6.046 3.826 1.00 95.50 169 SER A N 1
ATOM 1257 C CA . SER A 1 169 ? -7.918 -7.004 4.928 1.00 95.50 169 SER A CA 1
ATOM 1258 C C . SER A 1 169 ? -7.611 -6.374 6.286 1.00 95.50 169 SER A C 1
ATOM 1260 O O . SER A 1 169 ? -8.305 -6.689 7.248 1.00 95.50 169 SER A O 1
ATOM 1262 N N . GLU A 1 170 ? -6.589 -5.524 6.390 1.00 95.62 170 GLU A N 1
ATOM 1263 C CA . GLU A 1 170 ? -6.252 -4.820 7.634 1.00 95.62 170 GLU A CA 1
ATOM 1264 C C . GLU A 1 170 ? -7.371 -3.872 8.050 1.00 95.62 170 GLU A C 1
ATOM 1266 O O . GLU A 1 170 ? -7.730 -3.823 9.222 1.00 95.62 170 GLU A O 1
ATOM 1271 N N . ARG A 1 171 ? -7.967 -3.168 7.083 1.00 96.38 171 ARG A N 1
ATOM 1272 C CA . ARG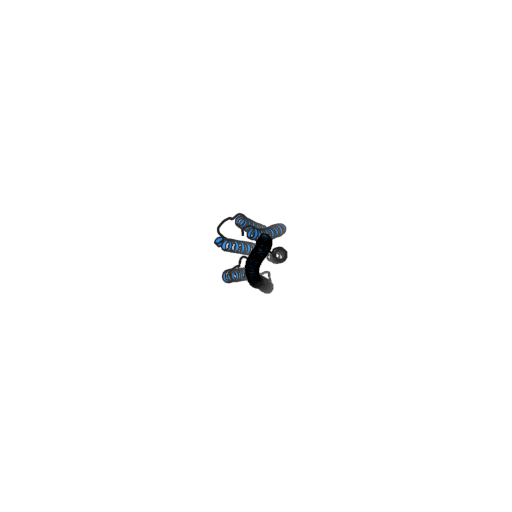 A 1 171 ? -9.108 -2.294 7.335 1.00 96.38 171 ARG A CA 1
ATOM 1273 C C . ARG A 1 171 ? -10.309 -3.076 7.864 1.00 96.38 171 ARG A C 1
ATOM 1275 O O . ARG A 1 171 ? -10.838 -2.683 8.892 1.00 96.38 171 ARG A O 1
ATOM 1282 N N . LYS A 1 172 ? -10.675 -4.195 7.227 1.00 97.44 172 LYS A N 1
ATOM 1283 C CA . LYS A 1 172 ? -11.768 -5.060 7.707 1.00 97.44 172 LYS A CA 1
ATOM 1284 C C . LYS A 1 172 ? -11.504 -5.563 9.121 1.00 97.44 172 LYS A C 1
ATOM 1286 O O . LYS A 1 172 ? -12.328 -5.365 9.994 1.00 97.44 172 LYS A O 1
ATOM 1291 N N . LYS A 1 173 ? -10.298 -6.078 9.387 1.00 96.00 173 LYS A N 1
ATOM 1292 C CA . LYS A 1 173 ? -9.911 -6.505 10.742 1.00 96.00 173 LYS A CA 1
ATOM 1293 C C . LYS A 1 173 ? -9.997 -5.369 11.763 1.00 96.00 173 LYS A C 1
ATOM 1295 O O . LYS A 1 173 ? -10.365 -5.607 12.904 1.00 96.00 173 LYS A O 1
ATOM 1300 N N . SER A 1 174 ? -9.640 -4.145 11.376 1.00 97.50 174 SER A N 1
ATOM 1301 C CA . SER A 1 174 ? -9.765 -2.978 12.251 1.00 97.50 174 SER A CA 1
ATOM 1302 C C . SER A 1 174 ? -11.222 -2.594 12.507 1.00 97.50 174 SER A C 1
ATOM 1304 O O . SER A 1 174 ? -11.531 -2.166 13.615 1.00 97.50 174 SER A O 1
ATOM 1306 N N . GLU A 1 175 ? -12.090 -2.712 11.502 1.00 98.25 175 GLU A N 1
ATOM 1307 C CA . GLU A 1 175 ? -13.532 -2.471 11.621 1.00 98.25 175 GLU A CA 1
ATOM 1308 C C . GLU A 1 175 ? -14.177 -3.545 12.521 1.00 98.25 175 GLU A C 1
ATOM 1310 O O . GLU A 1 175 ? -14.842 -3.187 13.490 1.00 98.25 175 GLU A O 1
ATOM 1315 N N . ASP A 1 176 ? -13.855 -4.827 12.315 1.00 98.06 176 ASP A N 1
ATOM 1316 C CA . ASP A 1 176 ? -14.332 -5.953 13.135 1.00 98.06 176 ASP A CA 1
ATOM 1317 C C . ASP A 1 176 ? -13.901 -5.818 14.608 1.00 98.06 176 ASP A C 1
ATOM 1319 O O . ASP A 1 176 ? -14.682 -6.051 15.531 1.00 98.06 176 ASP A O 1
ATOM 1323 N N . LEU A 1 177 ? -12.646 -5.416 14.855 1.00 98.25 177 LEU A N 1
ATOM 1324 C CA . LEU A 1 177 ? -12.140 -5.181 16.211 1.00 98.25 177 LEU A CA 1
ATOM 1325 C C . LEU A 1 177 ? -12.825 -3.989 16.884 1.00 98.25 177 LEU A C 1
ATOM 1327 O O . LEU A 1 177 ? -13.092 -4.041 18.084 1.00 98.25 177 LEU A O 1
ATOM 1331 N N . ALA A 1 178 ? -13.105 -2.920 16.135 1.00 98.06 178 ALA A N 1
ATOM 1332 C CA . ALA A 1 178 ? -13.824 -1.765 16.661 1.00 98.06 178 ALA A CA 1
ATOM 1333 C C . ALA A 1 178 ? -15.272 -2.127 17.029 1.00 98.06 178 ALA A C 1
ATOM 1335 O O . ALA A 1 178 ? -15.759 -1.701 18.076 1.00 98.06 178 ALA A O 1
ATOM 1336 N N . GLU A 1 179 ? -15.934 -2.949 16.214 1.00 98.50 179 GLU A N 1
ATOM 1337 C CA . GLU A 1 179 ? -17.276 -3.459 16.497 1.00 98.50 179 GLU A CA 1
ATOM 1338 C C . GLU A 1 179 ? -17.287 -4.369 17.732 1.00 98.50 179 GLU A C 1
ATOM 1340 O O . GLU A 1 179 ? -18.073 -4.141 18.653 1.00 98.50 179 GLU A O 1
ATOM 1345 N N . ALA A 1 180 ? -16.369 -5.337 17.813 1.00 98.19 180 ALA A N 1
ATOM 1346 C CA . ALA A 1 180 ? -16.251 -6.226 18.968 1.00 98.19 180 ALA A CA 1
ATOM 1347 C C . ALA A 1 180 ? -15.989 -5.454 20.273 1.00 98.19 180 ALA A C 1
ATOM 1349 O O . ALA A 1 180 ? -16.568 -5.767 21.314 1.00 98.19 180 ALA A O 1
ATOM 1350 N N . LEU A 1 181 ? -15.154 -4.411 20.216 1.00 98.50 181 LEU A N 1
ATOM 1351 C CA . LEU A 1 181 ? -14.881 -3.542 21.360 1.00 98.50 181 LEU A CA 1
ATOM 1352 C C . LEU A 1 181 ? -16.133 -2.756 21.771 1.00 98.50 181 LEU A C 1
ATOM 1354 O O . LEU A 1 181 ? -16.439 -2.686 22.960 1.00 98.50 181 LEU A O 1
ATOM 1358 N N . ALA A 1 182 ? -16.886 -2.216 20.810 1.00 98.50 182 ALA A N 1
ATOM 1359 C CA . ALA A 1 182 ? -18.129 -1.502 21.088 1.00 98.50 182 ALA A CA 1
ATOM 1360 C C . ALA A 1 182 ? -19.198 -2.411 21.725 1.00 98.50 182 ALA A C 1
ATOM 1362 O O . ALA A 1 182 ? -19.904 -1.980 22.636 1.00 98.50 182 ALA A O 1
ATOM 1363 N N . VAL A 1 183 ? -19.304 -3.670 21.286 1.00 98.56 183 VAL A N 1
ATOM 1364 C CA . VAL A 1 183 ? -20.200 -4.664 21.901 1.00 98.56 183 VAL A CA 1
ATOM 1365 C C . VAL A 1 183 ? -19.763 -4.976 23.332 1.00 98.56 183 VAL A C 1
ATOM 1367 O O . VAL A 1 183 ? -20.572 -4.864 24.251 1.00 98.56 183 VAL A O 1
ATOM 1370 N N . ALA A 1 184 ? -18.478 -5.270 23.548 1.00 98.19 184 ALA A N 1
ATOM 1371 C CA . ALA A 1 184 ? -17.948 -5.561 24.880 1.00 98.19 184 ALA A CA 1
ATOM 1372 C C . ALA A 1 184 ? -18.137 -4.387 25.860 1.00 98.19 184 ALA A C 1
ATOM 1374 O O . ALA A 1 184 ? -18.457 -4.598 27.029 1.00 98.19 184 ALA A O 1
ATOM 1375 N N . GLN A 1 185 ? -17.985 -3.143 25.393 1.00 98.50 185 GLN A N 1
ATOM 1376 C CA . GLN A 1 185 ? -18.254 -1.952 26.204 1.00 98.50 185 GLN A CA 1
ATOM 1377 C C . GLN A 1 185 ? -19.723 -1.859 26.625 1.00 98.50 185 GLN A C 1
ATOM 1379 O O . GLN A 1 185 ? -19.996 -1.607 27.796 1.00 98.50 185 GLN A O 1
ATOM 1384 N N . ARG A 1 186 ? -20.666 -2.122 25.712 1.00 98.44 186 ARG A N 1
ATOM 1385 C CA . ARG A 1 186 ? -22.102 -2.130 26.038 1.00 98.44 186 ARG A CA 1
ATOM 1386 C C . ARG A 1 186 ? -22.452 -3.205 27.058 1.00 98.44 186 ARG A C 1
ATOM 1388 O O . ARG A 1 186 ? -23.185 -2.920 27.997 1.00 98.44 186 ARG A O 1
ATOM 1395 N N . GLU A 1 187 ? -21.900 -4.408 26.915 1.00 98.25 187 GLU A N 1
ATOM 1396 C CA . GLU A 1 187 ? -22.120 -5.484 27.888 1.00 98.25 187 GLU A CA 1
ATOM 1397 C C . GLU A 1 187 ? -21.570 -5.125 29.276 1.00 98.25 187 GLU A C 1
ATOM 1399 O O . GLU A 1 187 ? -22.203 -5.425 30.288 1.00 98.25 187 GLU A O 1
ATOM 1404 N N . LEU A 1 188 ? -20.411 -4.460 29.353 1.00 98.38 188 LEU A N 1
ATOM 1405 C CA . LEU A 1 188 ? -19.861 -3.974 30.622 1.00 98.38 188 LEU A CA 1
ATOM 1406 C C . LEU A 1 188 ? -20.724 -2.866 31.237 1.00 98.38 188 LEU A C 1
ATOM 1408 O O . LEU A 1 188 ? -20.978 -2.881 32.442 1.00 98.38 188 LEU A O 1
ATOM 1412 N N . GLU A 1 189 ? -21.210 -1.922 30.433 1.00 98.38 189 GLU A N 1
ATOM 1413 C CA . GLU A 1 189 ? -22.147 -0.889 30.889 1.00 98.38 189 GLU A CA 1
ATOM 1414 C C . GLU A 1 189 ? -23.468 -1.491 31.388 1.00 98.38 189 GLU A C 1
ATOM 1416 O O . GLU A 1 189 ? -24.016 -1.052 32.397 1.00 98.38 189 GLU A O 1
ATOM 1421 N N . GLU A 1 190 ? -23.979 -2.526 30.727 1.00 98.31 190 GLU A N 1
ATOM 1422 C CA . GLU A 1 190 ? -25.189 -3.221 31.161 1.00 98.31 190 GLU A CA 1
ATOM 1423 C C . GLU A 1 190 ? -24.954 -3.992 32.464 1.00 98.31 190 GLU A C 1
ATOM 1425 O O . GLU A 1 190 ? -25.734 -3.863 33.408 1.00 98.31 190 GLU A O 1
ATOM 1430 N N . ARG A 1 191 ? -23.835 -4.721 32.577 1.00 98.06 191 ARG A N 1
ATOM 1431 C CA . ARG A 1 191 ? -23.464 -5.424 33.815 1.00 98.06 191 ARG A CA 1
ATOM 1432 C C . ARG A 1 191 ? -23.299 -4.472 34.990 1.00 98.06 191 ARG A C 1
ATOM 1434 O O . ARG A 1 191 ? -23.855 -4.736 36.048 1.00 98.06 191 ARG A O 1
ATOM 1441 N N . THR A 1 192 ? -22.602 -3.355 34.801 1.00 98.44 192 THR A N 1
ATOM 1442 C CA . THR A 1 192 ? -22.419 -2.352 35.864 1.00 98.44 192 THR A CA 1
ATOM 1443 C C . THR A 1 192 ? -23.747 -1.730 36.301 1.00 98.44 192 THR A C 1
ATOM 1445 O O . THR A 1 192 ? -23.945 -1.494 37.492 1.00 98.44 192 THR A O 1
ATOM 1448 N N . ARG A 1 193 ? -24.704 -1.526 35.382 1.00 98.12 193 ARG A N 1
ATOM 1449 C CA . ARG A 1 193 ? -26.071 -1.096 35.733 1.00 98.12 193 ARG A CA 1
ATOM 1450 C C . ARG A 1 193 ? -26.820 -2.150 36.544 1.00 98.12 193 ARG A C 1
ATOM 1452 O O . ARG A 1 193 ? -27.408 -1.805 37.566 1.00 98.12 193 ARG A O 1
ATOM 1459 N N . LEU A 1 194 ? -26.770 -3.413 36.124 1.00 98.06 194 LEU A N 1
ATOM 1460 C CA . LEU A 1 194 ? -27.414 -4.523 36.833 1.00 98.06 194 LEU A CA 1
ATOM 1461 C C . LEU A 1 194 ? -26.798 -4.755 38.220 1.00 98.06 194 LEU A C 1
ATOM 1463 O O . LEU A 1 194 ? -27.515 -5.048 39.173 1.00 98.06 194 LEU A O 1
ATOM 1467 N N . GLU A 1 195 ? -25.481 -4.607 38.358 1.00 97.88 195 GLU A N 1
ATOM 1468 C CA . GLU A 1 195 ? -24.785 -4.670 39.647 1.00 97.88 195 GLU A CA 1
ATOM 1469 C C . GLU A 1 195 ? -25.206 -3.519 40.567 1.00 97.88 195 GLU A C 1
ATOM 1471 O O . GLU A 1 195 ? -25.537 -3.758 41.728 1.00 97.88 195 GLU A O 1
ATOM 1476 N N . ALA A 1 196 ? -25.290 -2.291 40.045 1.00 98.06 196 ALA A N 1
ATOM 1477 C CA . ALA A 1 196 ? -25.766 -1.141 40.810 1.00 98.06 196 ALA A CA 1
ATOM 1478 C C . ALA A 1 196 ? -27.236 -1.291 41.247 1.00 98.06 196 ALA A C 1
ATOM 1480 O O . ALA A 1 196 ? -27.595 -0.914 42.362 1.00 98.06 196 ALA A O 1
ATOM 1481 N N . GLU A 1 197 ? -28.098 -1.848 40.395 1.00 97.94 197 GLU A N 1
ATOM 1482 C CA . GLU A 1 197 ? -29.498 -2.122 40.732 1.00 97.94 197 GLU A CA 1
ATOM 1483 C C . GLU A 1 197 ? -29.627 -3.219 41.796 1.00 97.94 197 GLU A C 1
ATOM 1485 O O . GLU A 1 197 ? -30.381 -3.057 42.758 1.00 97.94 197 GLU A O 1
ATOM 1490 N N . ARG A 1 198 ? -28.841 -4.298 41.686 1.00 97.94 198 ARG A N 1
ATOM 1491 C CA . ARG A 1 198 ? -28.777 -5.350 42.712 1.00 97.94 198 ARG A CA 1
ATOM 1492 C C . ARG A 1 198 ? -28.365 -4.799 44.068 1.00 97.94 198 ARG A C 1
ATOM 1494 O O . ARG A 1 198 ? -28.980 -5.167 45.068 1.00 97.94 198 ARG A O 1
ATOM 1501 N N . GLU A 1 199 ? -27.367 -3.920 44.104 1.00 97.81 199 GLU A N 1
ATOM 1502 C CA . GLU A 1 199 ? -26.921 -3.325 45.362 1.00 97.81 199 GLU A CA 1
ATOM 1503 C C . GLU A 1 199 ? -28.009 -2.433 45.972 1.00 97.81 199 GLU A C 1
ATOM 1505 O O . GLU A 1 199 ? -28.320 -2.574 47.151 1.00 97.81 199 GLU A O 1
ATOM 1510 N N . ARG A 1 200 ? -28.709 -1.626 45.161 1.00 97.25 200 ARG A N 1
ATOM 1511 C CA . ARG A 1 200 ? -29.864 -0.836 45.630 1.00 97.25 200 ARG A CA 1
ATOM 1512 C C . ARG A 1 200 ? -30.982 -1.705 46.205 1.00 97.25 200 ARG A C 1
ATOM 1514 O O . ARG A 1 200 ? -31.538 -1.383 47.255 1.00 97.25 200 ARG A O 1
ATOM 1521 N N . ILE A 1 201 ? -31.322 -2.811 45.538 1.00 97.75 201 ILE A N 1
ATOM 1522 C CA . ILE A 1 201 ? -32.337 -3.754 46.033 1.00 97.75 201 ILE A CA 1
ATOM 1523 C C . ILE A 1 201 ? -31.880 -4.351 47.367 1.00 97.75 201 ILE A C 1
ATOM 1525 O O . ILE A 1 201 ? -32.661 -4.398 48.320 1.00 97.75 201 ILE A O 1
ATOM 1529 N N . ARG A 1 202 ? -30.608 -4.747 47.472 1.00 97.56 202 ARG A N 1
ATOM 1530 C CA . ARG A 1 202 ? -30.028 -5.293 48.702 1.00 97.56 202 ARG A CA 1
ATOM 1531 C C . ARG A 1 202 ? -30.078 -4.290 49.856 1.00 97.56 202 ARG A C 1
ATOM 1533 O O . ARG A 1 202 ? -30.527 -4.652 50.942 1.00 97.56 202 ARG A O 1
ATOM 1540 N N . GLU A 1 203 ? -29.683 -3.043 49.621 1.00 97.56 203 GLU A N 1
ATOM 1541 C CA . GLU A 1 203 ? -29.762 -1.959 50.606 1.00 97.56 203 GLU A CA 1
ATOM 1542 C C . GLU A 1 203 ? -31.207 -1.721 51.068 1.00 97.56 203 GLU A C 1
ATOM 1544 O O . GLU A 1 203 ? -31.462 -1.642 52.272 1.00 97.56 203 GLU A O 1
ATOM 1549 N N . SER A 1 204 ? -32.167 -1.687 50.135 1.00 96.19 204 SER A N 1
ATOM 1550 C CA . SER A 1 204 ? -33.590 -1.519 50.462 1.00 96.19 204 SER A CA 1
ATOM 1551 C C . SER A 1 204 ? -34.140 -2.682 51.294 1.00 96.19 204 SER A C 1
ATOM 1553 O O . SER A 1 204 ? -34.836 -2.455 52.280 1.00 96.19 204 SER A O 1
ATOM 1555 N N . SER A 1 205 ? -33.751 -3.923 50.976 1.00 96.81 205 SER A N 1
ATOM 1556 C CA . SER A 1 205 ? -34.149 -5.109 51.736 1.00 96.81 205 SER A CA 1
ATOM 1557 C C . SER A 1 205 ? -33.586 -5.083 53.156 1.00 96.81 205 SER A C 1
ATOM 1559 O O . SER A 1 205 ? -34.298 -5.430 54.097 1.00 96.81 205 SER A O 1
ATOM 1561 N N . ILE A 1 206 ? -32.327 -4.667 53.332 1.00 97.31 206 ILE A N 1
ATOM 1562 C CA . ILE A 1 206 ? -31.712 -4.520 54.659 1.00 97.31 206 ILE A CA 1
ATOM 1563 C C . ILE A 1 206 ? -32.432 -3.425 55.455 1.00 97.31 206 ILE A C 1
ATOM 1565 O O . ILE A 1 206 ? -32.686 -3.597 56.648 1.00 97.31 206 ILE A O 1
ATOM 1569 N N . ALA A 1 207 ? -32.789 -2.309 54.815 1.00 96.19 207 ALA A N 1
ATOM 1570 C CA . ALA A 1 207 ? -33.543 -1.237 55.455 1.00 96.19 207 ALA A CA 1
ATOM 1571 C C . ALA A 1 207 ? -34.943 -1.701 55.900 1.00 96.19 207 ALA A C 1
ATOM 1573 O O . ALA A 1 207 ? -35.323 -1.454 57.045 1.00 96.19 207 ALA A O 1
ATOM 1574 N N . SER A 1 208 ? -35.679 -2.429 55.052 1.00 95.94 208 SER A N 1
ATOM 1575 C CA . SER A 1 208 ? -36.986 -3.005 55.400 1.00 95.94 208 SER A CA 1
ATOM 1576 C C . SER A 1 208 ? -36.898 -4.001 56.559 1.00 95.94 208 SER A C 1
ATOM 1578 O O . SER A 1 208 ? -37.688 -3.897 57.493 1.00 95.94 208 SER A O 1
ATOM 1580 N N . GLN A 1 209 ? -35.905 -4.900 56.559 1.00 95.50 209 GLN A N 1
ATOM 1581 C CA . GLN A 1 209 ? -35.681 -5.845 57.665 1.00 95.50 209 GLN A CA 1
ATOM 1582 C C . GLN A 1 209 ? -35.368 -5.131 58.986 1.00 95.50 209 GLN A C 1
ATOM 1584 O O . GLN A 1 209 ? -35.846 -5.536 60.044 1.00 95.50 209 GLN A O 1
ATOM 1589 N N . ARG A 1 210 ? -34.587 -4.041 58.945 1.00 96.25 210 ARG A N 1
ATOM 1590 C CA . ARG A 1 210 ? -34.318 -3.220 60.136 1.00 96.25 210 ARG A CA 1
ATOM 1591 C C . ARG A 1 210 ? -35.588 -2.559 60.669 1.00 96.25 210 ARG A C 1
ATOM 1593 O O . ARG A 1 210 ? -35.799 -2.575 61.877 1.00 96.25 210 ARG A O 1
ATOM 1600 N N . LEU A 1 211 ? -36.431 -2.008 59.794 1.00 95.31 211 LEU A N 1
ATOM 1601 C CA . LEU A 1 211 ? -37.707 -1.402 60.190 1.00 95.31 211 LEU A CA 1
ATOM 1602 C C . LEU A 1 211 ? -38.673 -2.433 60.785 1.00 95.31 211 LEU A C 1
ATOM 1604 O O . LEU A 1 211 ? -39.318 -2.145 61.790 1.00 95.31 211 LEU A O 1
ATOM 1608 N N . GLU A 1 212 ? -38.737 -3.635 60.213 1.00 95.88 212 GLU A N 1
ATOM 1609 C CA . GLU A 1 212 ? -39.545 -4.735 60.745 1.00 95.88 212 GLU A CA 1
ATOM 1610 C C . GLU A 1 212 ? -39.070 -5.164 62.140 1.00 95.88 212 GLU A C 1
ATOM 1612 O O . GLU A 1 212 ? -39.877 -5.243 63.067 1.00 95.88 212 GLU A O 1
ATOM 1617 N N . ALA A 1 213 ? -37.759 -5.352 62.324 1.00 95.38 213 ALA A N 1
ATOM 1618 C CA . ALA A 1 213 ? -37.181 -5.682 63.625 1.00 95.38 213 ALA A CA 1
ATOM 1619 C C . ALA A 1 213 ? -37.460 -4.588 64.673 1.00 95.38 213 ALA A C 1
ATOM 1621 O O . ALA A 1 213 ? -37.830 -4.895 65.805 1.00 95.38 213 ALA A O 1
ATOM 1622 N N . MET A 1 214 ? -37.348 -3.307 64.301 1.00 93.44 214 MET A N 1
ATOM 1623 C CA . MET A 1 214 ? -37.715 -2.192 65.186 1.00 93.44 214 MET A CA 1
ATOM 1624 C C . MET A 1 214 ? -39.212 -2.197 65.527 1.00 93.44 214 MET A C 1
ATOM 1626 O O . MET A 1 214 ? -39.570 -1.951 66.678 1.00 93.44 214 MET A O 1
ATOM 1630 N N . GLY A 1 215 ? -40.080 -2.515 64.561 1.00 93.94 215 GLY A N 1
ATOM 1631 C CA . GLY A 1 215 ? -41.520 -2.657 64.775 1.00 93.94 215 GLY A CA 1
ATOM 1632 C C . GLY A 1 215 ? -41.870 -3.780 65.755 1.00 93.94 215 GLY A C 1
ATOM 1633 O O . GLY A 1 215 ? -42.691 -3.575 66.647 1.00 93.94 215 GLY A O 1
ATOM 1634 N N . GLN A 1 216 ? -41.208 -4.937 65.651 1.00 92.62 216 GLN A N 1
ATOM 1635 C CA . GLN A 1 216 ? -41.383 -6.053 66.589 1.00 92.62 216 GLN A CA 1
ATOM 1636 C C . GLN A 1 216 ? -40.919 -5.698 68.009 1.00 92.62 216 GLN A C 1
ATOM 1638 O O . GLN A 1 216 ? -41.618 -6.009 68.971 1.00 92.62 216 GLN A O 1
ATOM 1643 N N . ILE A 1 217 ? -39.785 -5.001 68.151 1.00 92.19 217 ILE A N 1
ATOM 1644 C CA . ILE A 1 217 ? -39.298 -4.528 69.458 1.00 92.19 217 ILE A CA 1
ATOM 1645 C C . ILE A 1 217 ? -40.290 -3.536 70.074 1.00 92.19 217 ILE A C 1
ATOM 1647 O O . ILE A 1 217 ? -40.641 -3.668 71.242 1.00 92.19 217 ILE A O 1
ATOM 1651 N N . ALA A 1 218 ? -40.779 -2.567 69.295 1.00 92.50 218 ALA A N 1
ATOM 1652 C CA . ALA A 1 218 ? -41.751 -1.590 69.776 1.00 92.50 218 ALA A CA 1
ATOM 1653 C C . ALA A 1 218 ? -43.069 -2.251 70.214 1.00 92.50 218 ALA A C 1
ATOM 1655 O O . ALA A 1 218 ? -43.620 -1.883 71.250 1.00 92.50 218 ALA A O 1
ATOM 1656 N N . ALA A 1 219 ? -43.548 -3.250 69.466 1.00 89.88 219 ALA A N 1
ATOM 1657 C CA . ALA A 1 219 ? -44.723 -4.033 69.842 1.00 89.88 219 ALA A CA 1
ATOM 1658 C C . ALA A 1 219 ? -44.497 -4.835 71.137 1.00 89.88 219 ALA A C 1
ATOM 1660 O O . ALA A 1 219 ? -45.379 -4.861 71.992 1.00 89.88 219 ALA A O 1
ATOM 1661 N N . GLY A 1 220 ? -43.314 -5.437 71.310 1.00 91.19 220 GLY A N 1
ATOM 1662 C CA . GLY A 1 220 ? -42.929 -6.122 72.548 1.00 91.19 220 GLY A CA 1
ATOM 1663 C C . GLY A 1 220 ? -42.905 -5.183 73.758 1.00 91.19 220 GLY A C 1
ATOM 1664 O O . GLY A 1 220 ? -43.532 -5.476 74.770 1.00 91.19 220 GLY A O 1
ATOM 1665 N N . VAL A 1 221 ? -42.278 -4.009 73.626 1.00 90.06 221 VAL A N 1
ATOM 1666 C CA . VAL A 1 221 ? -42.236 -2.985 74.689 1.00 90.06 221 VAL A CA 1
ATOM 1667 C C . VAL A 1 221 ? -43.634 -2.459 75.024 1.00 90.06 221 VAL A C 1
ATOM 1669 O O . VAL A 1 221 ? -43.960 -2.271 76.193 1.00 90.06 221 VAL A O 1
ATOM 1672 N N . ALA A 1 222 ? -44.488 -2.245 74.019 1.00 86.62 222 ALA A N 1
ATOM 1673 C CA . ALA A 1 222 ? -45.871 -1.829 74.243 1.00 86.62 222 ALA A CA 1
ATOM 1674 C C . ALA A 1 222 ? -46.685 -2.891 75.000 1.00 86.62 222 ALA A C 1
ATOM 1676 O O . ALA A 1 222 ? -47.571 -2.536 75.772 1.00 86.62 222 ALA A O 1
ATOM 1677 N N . HIS A 1 223 ? -46.382 -4.176 74.794 1.00 88.44 223 HIS A N 1
ATOM 1678 C CA . HIS A 1 223 ? -47.011 -5.266 75.532 1.00 88.44 223 HIS A CA 1
ATOM 1679 C C . HIS A 1 223 ? -46.521 -5.358 76.985 1.00 88.44 223 HIS A C 1
ATOM 1681 O O . HIS A 1 223 ? -47.323 -5.665 77.853 1.00 88.44 223 HIS A O 1
ATOM 1687 N N . GLU A 1 224 ? -45.247 -5.064 77.265 1.00 85.19 224 GLU A N 1
ATOM 1688 C CA . GLU A 1 224 ? -44.694 -5.059 78.634 1.00 85.19 224 GLU A CA 1
ATOM 1689 C C . GLU A 1 224 ? -45.141 -3.856 79.482 1.00 85.19 224 GLU A C 1
ATOM 1691 O O . GLU A 1 224 ? -45.164 -3.938 80.709 1.00 85.19 224 GLU A O 1
ATOM 1696 N N . LEU A 1 225 ? -45.471 -2.728 78.845 1.00 78.88 225 LEU A N 1
ATOM 1697 C CA . LEU A 1 225 ? -45.921 -1.507 79.527 1.00 78.88 225 LEU A CA 1
ATOM 1698 C C . LEU A 1 225 ? -47.415 -1.506 79.891 1.00 78.88 225 LEU A C 1
ATOM 1700 O O . LEU A 1 225 ? -47.857 -0.580 80.575 1.00 78.88 225 LEU A O 1
ATOM 1704 N N . ASN A 1 226 ? -48.182 -2.491 79.421 1.00 66.88 226 ASN A N 1
ATOM 1705 C CA . ASN A 1 226 ? -49.624 -2.613 79.634 1.00 66.88 226 ASN A CA 1
ATOM 1706 C C . ASN A 1 226 ? -49.942 -3.741 80.620 1.00 66.88 226 ASN A C 1
ATOM 1708 O O . ASN A 1 226 ? -50.773 -3.508 81.524 1.00 66.88 226 ASN A O 1
#

Foldseek 3Di:
DLVLLLVVLVLLLVLLQVLLVVCVVVVNPLLNVLSVVLSVLSVVLNVDPDDPVCNLVSVLVSLVSVLVSLLSSCVRDVPCSLVSVVVSVVSVVVVVVVSVPDDDDDDDPVSLVVSLVVSLVSLLVSLVVDPPDPSVVSVVSSVVVSVVSVVVNVVVVVVVVVVVVVVVVVVVVVVVVVVVVVVVVVVVVVVVVVVVVVVVVVVVVVVVVVVVVVVVVVVVVVVVVD

Sequence (226 aa):
MHHRLRLVAWTMVASLSFTAVAASSVGAYRTAAATACAVLAACTGLVWRGPPGRAAAHVAFLWLAVAGAVVVAFWELPNEACDAWMGLLRSARRVGSRTRATSMVQLDLRPFAACMALGSAAWMAAGAATETTPWLVHAITVVSTLALATLTFTGQRHYVRVLMRLRESERKKSEDLAEALAVAQRELEERTRLEAERERIRESSIASQRLEAMGQIAAGVAHELN

pLDDT: mean 70.84, std 17.23, range [42.91, 98.56]

Radius of gyration: 37.88 Å; chains: 1; bounding box: 86×32×120 Å

Secondary structure (DSSP, 8-state):
-HHHHHHHHHHHHHHHHHHHHHHHHTT-HHHHHHHHHHHHHHHHHHH----THHHHHHHHHHHHHHHHHHHHHHHH-TTTHHHHHHHHHHHHHHHHHH-TTS------HHHHHHHHHHHHHHHHHHHHH-TTS-HHHHHHHHHHHHHHHHHHHHHHHHHHHHHHHHHHHHHHHHHHHHHHHHHHHHHHHHHHHHHHHHHHHHHHHHHHHHHHHHHHHHHHHHHHT-